Protein AF-Q9NVI1-4-F1 (afdb_monomer)

Sequence (252 aa):
MDQKILSLAAEKTADKLQEFLQTLREGDLTNLLQNQAVKGKVAGALLRAIFKGSPCSEEAGTLRRRKIYTCCIQLVESGDLQKEIASEIIGLLMLEAHHFPGPLLVELANEFISAVREGSLVNGKSLELLPIILTALATKKENLAYGKGVLSGEECKKQLINTLCSGRWDQQYVIQLTSMFKDVPLTAEEVEFVVEKALSMFSKMNLQEIPPLVYQLLVLSSKGSRKSVLEGIIAFFSALDKQHNEEQSGDE

Foldseek 3Di:
DLVVLLVCLPDPDLAVSLVVVVVDDLVVLLVVLLVCQLVVDCNLSSLVSLLSSQAQVDPRSLVSNLSNLVSLLVSLQVVSGDPVSNVSSLVVSLVCLLRHALVSLLVVLVVVLCCQQVVVRRPCPSVLNNQSSLQSLQPHPDFDDDDPDTHGSPVSSLVSLLSSLPGDGDQVCLLVVLQSCLSHDDDQVSLVSSLVSSLVCLVVYDPVCVVSSLVSLCSSCVNHDVVVSVCSVVVSVVVVVVVVVVVVVVVD

Radius of gyration: 21.64 Å; Cα contacts (8 Å, 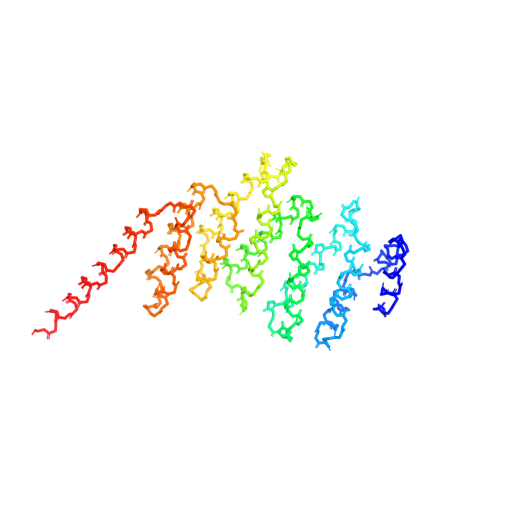|Δi|>4): 277; chains: 1; bounding box: 59×41×58 Å

Secondary structure (DSSP, 8-state):
-HHHHHHHHTSS-SHHHHHHHHTS-HHHHHHHHHHHHHHTSSHHHHHHHHHHTS-TTSHHHHHHHHHHHHHHHHHHHHS-S-HHHHHHHHHHHHHHHTTS-HHHHHHHHHHHHHHHHHT--SS-GGGGHHHHHHHHHHT--SPEEETTEEE-HHHHHHHHHHHHHHSPPPGGGHHHHHHHGGGS---HHHHHHHHHHHHHTGGGS-GGGHHHHHHHHHHHGGGS-HHHHHHHHHHHHHHHHHHHHHHHHTT-

Structure (mmCIF, N/CA/C/O backbone):
data_AF-Q9NVI1-4-F1
#
_entry.id   AF-Q9NVI1-4-F1
#
loop_
_atom_site.group_PDB
_atom_site.id
_atom_site.type_symbol
_atom_site.label_atom_id
_atom_site.label_alt_id
_atom_site.label_comp_id
_atom_site.label_asym_id
_atom_site.label_entity_id
_atom_site.label_seq_id
_atom_site.pdbx_PDB_ins_code
_atom_site.Cartn_x
_atom_site.Cartn_y
_atom_site.Cartn_z
_atom_site.occupancy
_atom_site.B_iso_or_equiv
_atom_site.auth_seq_id
_atom_site.a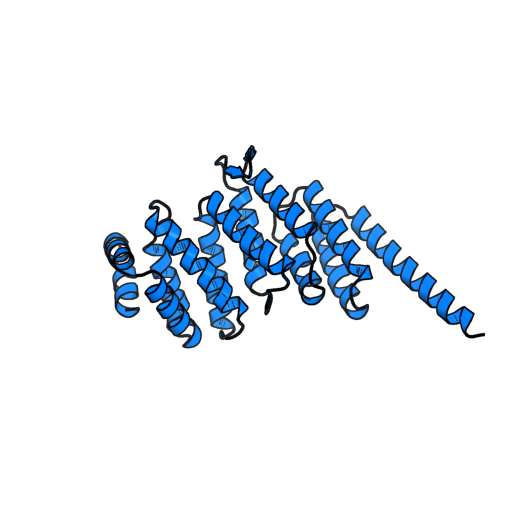uth_comp_id
_atom_site.auth_asym_id
_atom_site.auth_atom_id
_atom_site.pdbx_PDB_model_num
ATOM 1 N N . MET A 1 1 ? 31.093 2.297 -5.578 1.00 82.56 1 MET A N 1
ATOM 2 C CA . MET A 1 1 ? 30.088 2.268 -6.674 1.00 82.56 1 MET A CA 1
ATOM 3 C C . MET A 1 1 ? 29.081 3.381 -6.432 1.00 82.56 1 MET A C 1
ATOM 5 O O . MET A 1 1 ? 28.992 4.290 -7.244 1.00 82.56 1 MET A O 1
ATOM 9 N N . ASP A 1 2 ? 28.433 3.358 -5.269 1.00 86.19 2 ASP A N 1
ATOM 10 C CA . ASP A 1 2 ? 27.762 4.485 -4.604 1.00 86.19 2 ASP A CA 1
ATOM 11 C C . ASP A 1 2 ? 28.394 5.865 -4.848 1.00 86.19 2 ASP A C 1
ATOM 13 O O . ASP A 1 2 ? 27.717 6.731 -5.385 1.00 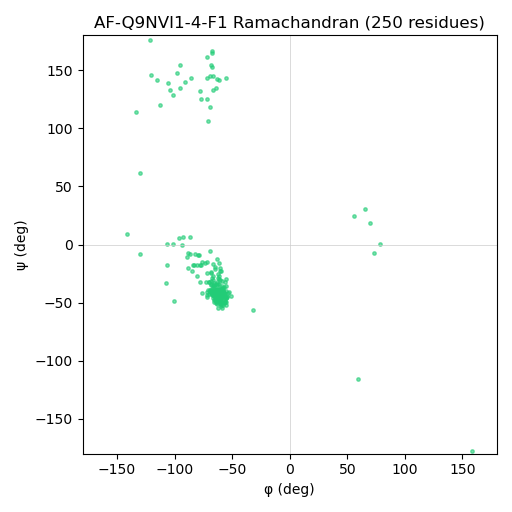86.19 2 ASP A O 1
ATOM 17 N N . GLN A 1 3 ? 29.680 6.077 -4.544 1.00 89.56 3 GLN A N 1
ATOM 18 C CA . GLN A 1 3 ? 30.311 7.395 -4.723 1.00 89.56 3 GLN A CA 1
ATOM 19 C C . GLN A 1 3 ? 30.253 7.896 -6.171 1.00 89.56 3 GLN A C 1
ATOM 21 O O . GLN A 1 3 ? 30.014 9.077 -6.394 1.00 89.56 3 GLN A O 1
ATOM 26 N N . LYS A 1 4 ? 30.414 6.996 -7.152 1.00 92.12 4 LYS A N 1
ATOM 27 C CA . LYS A 1 4 ? 30.333 7.334 -8.579 1.00 92.12 4 LYS A CA 1
ATOM 28 C C . LYS A 1 4 ? 28.895 7.646 -9.004 1.00 92.12 4 LYS A C 1
ATOM 30 O O . LYS A 1 4 ? 28.674 8.581 -9.762 1.00 92.12 4 LYS A O 1
ATOM 35 N N . ILE A 1 5 ? 27.915 6.898 -8.493 1.00 93.62 5 ILE A N 1
ATOM 36 C CA . ILE A 1 5 ? 26.489 7.183 -8.724 1.00 93.62 5 ILE A CA 1
ATOM 37 C C . ILE A 1 5 ? 26.138 8.567 -8.168 1.00 93.62 5 ILE A C 1
ATOM 39 O O . ILE A 1 5 ? 25.533 9.379 -8.861 1.00 93.62 5 ILE A O 1
ATOM 43 N N . LEU A 1 6 ? 26.568 8.863 -6.940 1.00 93.12 6 LEU A N 1
ATOM 44 C CA . LEU A 1 6 ? 26.297 10.135 -6.274 1.00 93.12 6 LEU A CA 1
ATOM 45 C C . LEU A 1 6 ? 27.014 11.309 -6.951 1.00 93.12 6 LEU A C 1
ATOM 47 O O . LEU A 1 6 ? 26.411 12.367 -7.115 1.00 93.12 6 LEU A O 1
ATOM 51 N N . SER A 1 7 ? 28.264 11.127 -7.392 1.00 93.69 7 SER A N 1
ATOM 52 C CA . SER A 1 7 ? 28.997 12.171 -8.114 1.00 93.69 7 SER A CA 1
ATOM 53 C C . SER A 1 7 ? 28.344 12.495 -9.455 1.00 93.69 7 SER A C 1
ATOM 55 O O . SER A 1 7 ? 28.181 13.665 -9.781 1.00 93.69 7 SER A O 1
ATOM 57 N N . LEU A 1 8 ? 27.917 11.474 -10.207 1.00 94.31 8 LEU A N 1
ATOM 58 C CA . LEU A 1 8 ? 27.212 11.665 -11.477 1.00 94.31 8 LEU A CA 1
ATOM 59 C C . LEU A 1 8 ? 25.821 12.278 -11.264 1.00 94.31 8 LEU A C 1
ATOM 61 O O . LEU A 1 8 ? 25.382 13.103 -12.056 1.00 94.31 8 LEU A O 1
ATOM 65 N N . ALA A 1 9 ? 25.135 11.942 -10.170 1.00 93.44 9 ALA A N 1
ATOM 66 C CA . ALA A 1 9 ? 23.843 12.536 -9.833 1.00 93.44 9 ALA A CA 1
ATOM 67 C C . ALA A 1 9 ? 23.923 14.018 -9.445 1.00 93.44 9 ALA A C 1
ATOM 69 O O . ALA A 1 9 ? 22.923 14.725 -9.597 1.00 93.44 9 ALA A O 1
ATOM 70 N N . ALA A 1 10 ? 25.083 14.493 -8.982 1.00 92.44 10 ALA A N 1
ATOM 71 C CA . ALA A 1 10 ? 25.331 15.908 -8.718 1.00 92.44 10 ALA A CA 1
ATOM 72 C C . ALA A 1 10 ? 25.513 16.735 -10.006 1.00 92.44 10 ALA A C 1
ATOM 74 O O . ALA A 1 10 ? 25.413 17.963 -9.963 1.00 92.44 10 ALA A O 1
ATOM 75 N N . GLU A 1 11 ? 25.745 16.091 -11.156 1.00 89.75 11 GLU A N 1
ATOM 76 C CA . GLU A 1 11 ? 25.793 16.779 -12.444 1.00 89.75 11 GLU A CA 1
ATOM 77 C C .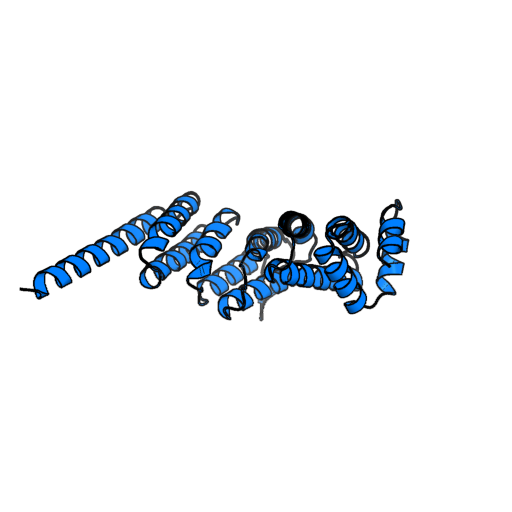 GLU A 1 11 ? 24.400 17.298 -12.859 1.00 89.75 11 GLU A C 1
ATOM 79 O O . GLU A 1 11 ? 23.343 16.801 -12.439 1.00 89.75 11 GLU A O 1
ATOM 84 N N . LYS A 1 12 ? 24.399 18.348 -13.691 1.00 82.75 12 LYS A N 1
ATOM 85 C CA . LYS A 1 12 ? 23.165 19.000 -14.158 1.00 82.75 12 LYS A CA 1
ATOM 86 C C . LYS A 1 12 ? 22.338 18.088 -15.063 1.00 82.75 12 LYS A C 1
ATOM 88 O O . LYS A 1 12 ? 21.116 18.090 -14.947 1.00 82.75 12 LYS A O 1
ATOM 93 N N . THR A 1 13 ? 22.988 17.326 -15.939 1.00 84.75 13 THR A N 1
ATOM 94 C CA . THR A 1 13 ? 22.326 16.377 -16.842 1.00 84.75 13 THR A CA 1
ATOM 95 C C . THR A 1 13 ? 22.378 14.965 -16.268 1.00 84.75 13 THR A C 1
ATOM 97 O O . THR A 1 13 ? 23.306 14.607 -15.543 1.00 84.75 13 THR A O 1
ATOM 100 N N . ALA A 1 14 ? 21.347 14.166 -16.548 1.00 89.44 14 ALA A N 1
ATOM 101 C CA . ALA A 1 14 ? 21.258 12.786 -16.074 1.00 89.44 14 ALA A CA 1
ATOM 102 C C . ALA A 1 14 ? 21.923 11.781 -17.031 1.00 89.44 14 ALA A C 1
ATOM 104 O O . ALA A 1 14 ? 22.073 10.621 -16.661 1.00 89.44 14 ALA A O 1
ATOM 105 N N . ASP A 1 15 ? 22.367 12.218 -18.212 1.00 92.12 15 ASP A N 1
ATOM 106 C CA . ASP A 1 15 ? 22.799 11.345 -19.313 1.00 92.12 15 ASP A CA 1
ATOM 107 C C . ASP A 1 15 ? 23.944 10.411 -18.901 1.00 92.12 15 ASP A C 1
ATOM 109 O O . ASP A 1 15 ? 23.822 9.192 -18.980 1.00 92.12 15 ASP A O 1
ATOM 113 N N . LYS A 1 16 ? 25.026 10.957 -18.329 1.00 93.38 16 LYS A N 1
ATOM 114 C CA . LYS A 1 16 ? 26.162 10.138 -17.868 1.00 93.38 16 LYS A CA 1
ATOM 115 C C . LYS A 1 16 ? 25.787 9.187 -16.737 1.00 93.38 16 LYS A C 1
ATOM 117 O O . LYS A 1 16 ? 26.364 8.108 -16.606 1.00 93.38 16 LYS A O 1
ATOM 122 N N . LEU A 1 17 ? 24.862 9.606 -15.872 1.00 95.56 17 LEU A N 1
ATOM 123 C CA . LEU A 1 17 ? 24.367 8.756 -14.797 1.00 95.56 17 LEU A CA 1
ATOM 124 C C . LEU A 1 17 ? 23.564 7.593 -15.379 1.00 95.56 17 LEU A C 1
ATOM 126 O O . LEU A 1 17 ? 23.751 6.456 -14.957 1.00 95.56 17 LEU A O 1
ATOM 130 N N . GLN A 1 18 ? 22.718 7.868 -16.363 1.00 94.81 18 GLN A N 1
ATOM 131 C CA . GLN A 1 18 ? 21.919 6.873 -17.057 1.00 94.81 18 GLN A CA 1
ATOM 132 C C . GLN A 1 18 ? 22.790 5.871 -17.818 1.00 94.81 18 GLN A C 1
ATOM 134 O O . GLN A 1 18 ? 22.630 4.668 -17.607 1.00 94.81 18 GLN A O 1
ATOM 139 N N . GLU A 1 19 ? 23.766 6.343 -18.600 1.00 93.31 19 GLU A N 1
ATOM 140 C CA . GLU A 1 19 ? 24.766 5.496 -19.264 1.00 93.31 19 GLU A CA 1
ATOM 141 C C . GLU A 1 19 ? 25.500 4.617 -18.248 1.00 93.31 19 GLU A C 1
ATOM 143 O O . GLU A 1 19 ? 25.627 3.406 -18.424 1.00 93.31 19 GLU A O 1
ATOM 148 N N . PHE A 1 20 ? 25.934 5.198 -17.124 1.00 94.19 20 PHE A N 1
ATOM 149 C CA . PHE A 1 20 ? 26.608 4.426 -16.090 1.00 94.19 20 PHE A CA 1
ATOM 150 C C . PHE A 1 20 ? 25.691 3.358 -15.481 1.00 94.19 20 PHE A C 1
ATOM 152 O O . PHE A 1 20 ? 26.109 2.210 -15.343 1.00 94.19 20 PHE A O 1
ATOM 159 N N . LEU A 1 21 ? 24.438 3.684 -15.157 1.00 95.19 21 LEU A N 1
ATOM 160 C CA . LEU A 1 21 ? 23.490 2.717 -14.600 1.00 95.19 21 LEU A CA 1
ATOM 161 C C . LEU A 1 21 ? 23.113 1.610 -15.599 1.00 95.19 21 LEU A C 1
ATOM 163 O O . LEU A 1 21 ? 22.792 0.506 -15.166 1.00 95.19 21 LEU A O 1
ATOM 167 N N . GLN A 1 22 ? 23.165 1.864 -16.912 1.00 92.50 22 GLN A N 1
ATOM 168 C CA . GLN A 1 22 ? 22.981 0.834 -17.947 1.00 92.50 22 GLN A CA 1
ATOM 169 C C . GLN A 1 22 ? 24.120 -0.194 -17.967 1.00 92.50 22 GLN A C 1
ATOM 171 O O . GLN A 1 22 ? 23.887 -1.351 -18.302 1.00 92.50 22 GLN A O 1
ATOM 176 N N . THR A 1 23 ? 25.333 0.192 -17.560 1.00 91.88 23 THR A N 1
ATOM 177 C CA . THR A 1 23 ? 26.479 -0.737 -17.486 1.00 91.88 23 THR A CA 1
ATOM 178 C C . THR A 1 23 ? 26.427 -1.671 -16.272 1.00 91.88 23 THR A C 1
ATOM 180 O O . THR A 1 23 ? 27.168 -2.652 -16.215 1.00 91.88 23 THR A O 1
ATOM 183 N N . LEU A 1 24 ? 25.580 -1.372 -15.282 1.00 91.62 24 LEU A N 1
ATOM 184 C CA . LEU A 1 24 ? 25.478 -2.140 -14.045 1.00 91.62 24 LEU A CA 1
ATOM 185 C C . LEU A 1 24 ? 24.423 -3.237 -14.167 1.00 91.62 24 LEU A C 1
ATOM 187 O O . LEU A 1 24 ? 23.328 -3.013 -14.682 1.00 91.62 24 LEU A O 1
ATOM 191 N N . ARG A 1 25 ? 24.717 -4.416 -13.609 1.00 90.19 25 ARG A N 1
ATOM 192 C CA . ARG A 1 25 ? 23.703 -5.463 -13.456 1.00 90.19 25 ARG A CA 1
ATOM 193 C C . ARG A 1 25 ? 22.727 -5.056 -12.362 1.00 90.19 25 ARG A C 1
ATOM 195 O O . ARG A 1 25 ? 23.121 -4.529 -11.323 1.00 90.19 25 ARG A O 1
ATOM 202 N N . GLU A 1 26 ? 21.457 -5.378 -12.560 1.00 84.19 26 GLU A N 1
ATOM 203 C CA . GLU A 1 26 ? 20.394 -5.011 -11.621 1.00 84.19 26 GLU A CA 1
ATOM 204 C C . GLU A 1 26 ? 20.640 -5.551 -10.204 1.00 84.19 26 GLU A C 1
ATOM 206 O O . GLU A 1 26 ? 20.452 -4.824 -9.231 1.00 84.19 26 GLU A O 1
ATOM 211 N N . GLY A 1 27 ? 21.137 -6.789 -10.087 1.00 89.12 27 GLY A N 1
ATOM 212 C CA . GLY A 1 27 ? 21.469 -7.401 -8.796 1.00 89.12 27 GLY A CA 1
ATOM 213 C C . GLY A 1 27 ? 22.591 -6.679 -8.042 1.00 89.12 27 GLY A C 1
ATOM 214 O O . GLY A 1 27 ? 22.563 -6.600 -6.816 1.00 89.12 27 GLY A O 1
ATOM 215 N N . ASP A 1 28 ? 23.554 -6.091 -8.759 1.00 92.12 28 ASP A N 1
ATOM 216 C CA . ASP A 1 28 ? 24.627 -5.314 -8.131 1.00 92.12 28 ASP A CA 1
ATOM 217 C C . ASP A 1 28 ? 24.061 -4.018 -7.518 1.00 92.12 28 ASP A C 1
ATOM 219 O O . ASP A 1 28 ? 24.498 -3.587 -6.448 1.00 92.12 28 ASP A O 1
ATOM 223 N N . LEU A 1 29 ? 23.040 -3.429 -8.152 1.00 92.75 29 LEU A N 1
ATOM 224 C CA . LEU A 1 29 ? 22.407 -2.195 -7.692 1.00 92.75 29 LEU A CA 1
ATOM 225 C C . LEU A 1 29 ? 21.481 -2.414 -6.489 1.00 92.75 29 LEU A C 1
ATOM 227 O O . LEU A 1 29 ? 21.526 -1.628 -5.542 1.00 92.75 29 LEU A O 1
ATOM 231 N N . THR A 1 30 ? 20.690 -3.492 -6.485 1.00 94.19 30 THR A N 1
ATOM 232 C CA . THR A 1 30 ? 19.862 -3.862 -5.323 1.00 94.19 30 THR A CA 1
ATOM 233 C C . THR A 1 30 ? 20.732 -4.189 -4.112 1.00 94.19 30 THR A C 1
ATOM 235 O O . THR A 1 30 ? 20.473 -3.691 -3.018 1.00 94.19 30 THR A O 1
ATOM 238 N N . ASN A 1 31 ? 21.830 -4.930 -4.311 1.00 93.88 31 ASN A N 1
ATOM 239 C CA . ASN A 1 31 ? 22.787 -5.243 -3.247 1.00 93.88 31 ASN A CA 1
ATOM 240 C C . ASN A 1 31 ? 23.467 -3.980 -2.707 1.00 93.88 31 ASN A C 1
ATOM 242 O O . ASN A 1 31 ? 23.670 -3.841 -1.499 1.00 93.88 31 ASN A O 1
ATOM 246 N N . LEU A 1 32 ? 23.827 -3.037 -3.584 1.00 92.62 32 LEU A N 1
ATOM 247 C CA . LEU A 1 32 ? 24.382 -1.754 -3.163 1.00 92.62 32 LEU A CA 1
ATOM 248 C C . LEU A 1 32 ? 23.384 -0.982 -2.292 1.00 92.62 32 LEU A C 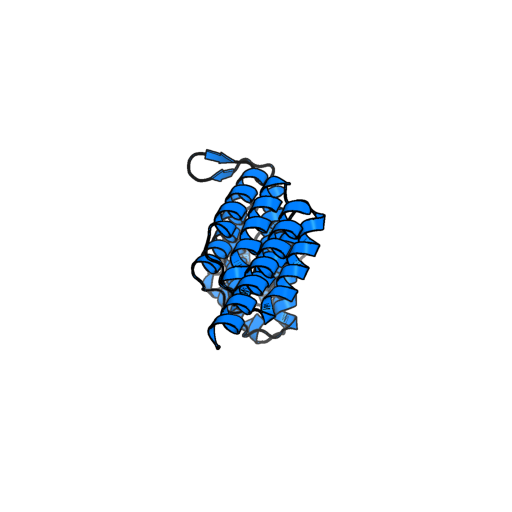1
ATOM 250 O O . LEU A 1 32 ? 23.767 -0.481 -1.235 1.00 92.62 32 LEU A O 1
ATOM 254 N N . LEU A 1 33 ? 22.120 -0.908 -2.714 1.00 93.62 33 LEU A N 1
ATOM 255 C CA . LEU A 1 33 ? 21.077 -0.200 -1.981 1.00 93.62 33 LEU A CA 1
ATOM 256 C C . LEU A 1 33 ? 20.805 -0.836 -0.616 1.00 93.62 33 LEU A C 1
ATOM 258 O O . LEU A 1 33 ? 20.805 -0.123 0.384 1.00 93.62 33 LEU A O 1
ATOM 262 N N . GLN A 1 34 ? 20.670 -2.162 -0.554 1.00 94.00 34 GLN A N 1
ATOM 263 C CA . GLN A 1 34 ? 20.505 -2.905 0.697 1.00 94.00 34 GLN A CA 1
ATOM 264 C C . GLN A 1 34 ? 21.660 -2.637 1.669 1.00 94.00 34 GLN A C 1
ATOM 266 O O . GLN A 1 34 ? 21.435 -2.276 2.824 1.00 94.00 34 GLN A O 1
ATOM 271 N N . ASN A 1 35 ? 22.905 -2.723 1.193 1.00 92.56 35 ASN A N 1
ATOM 272 C CA . ASN A 1 35 ? 24.082 -2.454 2.017 1.00 92.56 35 ASN A CA 1
ATOM 273 C C . ASN A 1 35 ? 24.104 -1.021 2.571 1.00 92.56 35 ASN A C 1
ATOM 275 O O . ASN A 1 35 ? 24.544 -0.807 3.700 1.00 92.56 35 ASN A O 1
ATOM 279 N N . GLN A 1 36 ? 23.656 -0.031 1.793 1.00 92.06 36 GLN A N 1
ATOM 280 C CA . GLN A 1 36 ? 23.598 1.364 2.242 1.00 92.06 36 GLN A CA 1
ATOM 281 C C . GLN A 1 36 ? 22.405 1.643 3.161 1.00 92.06 36 GLN A C 1
ATOM 283 O O . GLN A 1 36 ? 22.536 2.459 4.073 1.00 92.06 36 GLN A O 1
ATOM 288 N N . ALA A 1 37 ? 21.277 0.958 2.957 1.00 93.31 37 ALA A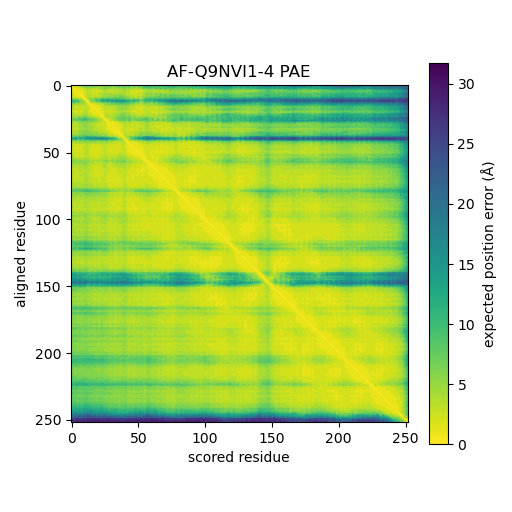 N 1
ATOM 289 C CA . ALA A 1 37 ? 20.099 1.037 3.816 1.00 93.31 37 ALA A CA 1
ATOM 290 C C . ALA A 1 37 ? 20.400 0.499 5.220 1.00 93.31 37 ALA A C 1
ATOM 292 O O . ALA A 1 37 ? 20.151 1.193 6.200 1.00 93.31 37 ALA A O 1
ATOM 293 N N . VAL A 1 38 ? 21.048 -0.665 5.323 1.00 90.81 38 VAL A N 1
ATOM 294 C CA . VAL A 1 38 ? 21.435 -1.256 6.619 1.00 90.81 38 VAL A CA 1
ATOM 295 C C . VAL A 1 38 ? 22.497 -0.411 7.338 1.00 90.81 38 VAL A C 1
ATOM 297 O O . VAL A 1 38 ? 22.474 -0.285 8.559 1.00 90.81 38 VAL A O 1
ATOM 300 N N . LYS A 1 39 ? 23.422 0.221 6.599 1.00 88.38 39 LYS A N 1
ATOM 301 C CA . LYS A 1 39 ? 24.449 1.111 7.179 1.00 88.38 39 LYS A CA 1
ATOM 302 C C . LYS A 1 39 ? 23.929 2.505 7.559 1.00 88.38 39 LYS A C 1
ATOM 304 O O . LYS A 1 39 ? 24.625 3.217 8.281 1.00 88.38 39 LYS A O 1
ATOM 309 N N . GLY A 1 40 ? 22.769 2.916 7.040 1.00 76.00 40 GLY A N 1
ATOM 310 C CA . GLY A 1 40 ? 22.042 4.126 7.435 1.00 76.00 40 GLY A CA 1
ATOM 311 C C . GLY A 1 40 ? 22.662 5.482 7.068 1.00 76.00 40 GLY A C 1
ATOM 312 O O . GLY A 1 40 ? 22.302 6.484 7.674 1.00 76.00 40 GLY A O 1
ATOM 313 N N . LYS A 1 41 ? 23.603 5.567 6.114 1.00 75.50 41 LYS A N 1
ATOM 314 C CA . LYS A 1 41 ? 24.297 6.847 5.814 1.00 75.50 41 LYS A CA 1
ATOM 315 C C . LYS A 1 41 ? 23.907 7.522 4.505 1.00 75.50 41 LYS A C 1
ATOM 317 O O . LYS A 1 41 ? 23.977 8.741 4.414 1.00 75.50 41 LYS A O 1
ATOM 322 N N . VAL A 1 42 ? 23.578 6.752 3.470 1.00 88.62 42 VAL A N 1
ATOM 323 C CA . VAL A 1 42 ? 23.497 7.295 2.098 1.00 88.62 42 VAL A CA 1
ATOM 324 C C . VAL A 1 42 ? 22.342 6.709 1.286 1.00 88.62 42 VAL A C 1
ATOM 326 O O . VAL A 1 42 ? 22.255 6.944 0.083 1.00 88.62 42 VAL A O 1
ATOM 329 N N . ALA A 1 43 ? 21.450 5.952 1.929 1.00 91.94 43 ALA A N 1
ATOM 330 C CA . ALA A 1 43 ? 20.396 5.194 1.261 1.00 91.94 43 ALA A CA 1
ATOM 331 C C . ALA A 1 43 ? 19.446 6.090 0.459 1.00 91.94 43 ALA A C 1
ATOM 333 O O . ALA A 1 43 ? 19.269 5.859 -0.735 1.00 91.94 43 ALA A O 1
ATOM 334 N N . GLY A 1 44 ? 18.906 7.156 1.060 1.00 94.12 44 GLY A N 1
ATOM 335 C CA . GLY A 1 44 ? 17.997 8.053 0.351 1.00 94.12 44 GLY A CA 1
ATOM 336 C C . GLY A 1 44 ? 18.663 8.838 -0.777 1.00 94.12 44 GLY A C 1
ATOM 337 O O . GLY A 1 44 ? 18.082 8.997 -1.848 1.00 94.12 44 GLY A O 1
ATOM 338 N N . ALA A 1 45 ? 19.900 9.310 -0.589 1.00 94.44 45 ALA A N 1
ATOM 339 C CA . ALA A 1 45 ? 20.649 9.984 -1.655 1.00 94.44 45 ALA A CA 1
ATOM 340 C C . ALA A 1 45 ? 20.943 9.034 -2.828 1.00 94.44 45 ALA A C 1
ATOM 342 O O . ALA A 1 45 ? 20.782 9.415 -3.989 1.00 94.44 45 ALA A O 1
ATOM 343 N N . LEU A 1 46 ? 21.311 7.785 -2.527 1.00 95.38 46 LEU A N 1
ATOM 344 C CA . LEU A 1 46 ? 21.530 6.752 -3.531 1.00 95.38 46 LEU A CA 1
ATOM 345 C C . LEU A 1 46 ? 20.231 6.403 -4.270 1.00 95.38 46 LEU A C 1
ATOM 347 O O . LEU A 1 46 ? 20.235 6.339 -5.495 1.00 95.38 46 LEU A O 1
ATOM 351 N N . LEU A 1 47 ? 19.119 6.234 -3.552 1.00 96.38 47 LEU A N 1
ATOM 352 C CA . LEU A 1 47 ? 17.813 5.928 -4.134 1.00 96.38 47 LEU A CA 1
ATOM 353 C C . LEU A 1 47 ? 17.347 7.036 -5.093 1.00 96.38 47 LEU A C 1
ATOM 355 O O . LEU A 1 47 ? 17.015 6.753 -6.244 1.00 96.38 47 LEU A O 1
ATOM 359 N N . ARG A 1 48 ? 17.430 8.307 -4.668 1.00 95.75 48 ARG A N 1
ATOM 360 C CA . ARG A 1 48 ? 17.144 9.478 -5.522 1.00 95.75 48 ARG A CA 1
ATOM 361 C C . ARG A 1 48 ? 18.017 9.492 -6.778 1.00 95.75 48 ARG A C 1
ATOM 363 O O . ARG A 1 48 ? 17.519 9.739 -7.872 1.00 95.75 48 ARG A O 1
ATOM 370 N N . ALA A 1 49 ? 19.315 9.219 -6.635 1.00 95.94 49 ALA A N 1
ATOM 371 C CA . ALA A 1 49 ? 20.239 9.166 -7.764 1.00 95.94 49 ALA A CA 1
ATOM 372 C C . ALA A 1 49 ? 19.855 8.061 -8.760 1.00 95.94 49 ALA A C 1
ATOM 374 O O . ALA A 1 49 ? 19.791 8.305 -9.963 1.00 95.94 49 ALA A O 1
ATOM 375 N N . ILE A 1 50 ? 19.536 6.863 -8.267 1.00 96.19 50 ILE A N 1
ATOM 376 C CA . ILE A 1 50 ? 19.123 5.742 -9.114 1.00 96.19 50 ILE A CA 1
ATOM 377 C C . ILE A 1 50 ? 17.861 6.091 -9.904 1.00 96.19 50 ILE A C 1
ATOM 379 O O . ILE A 1 50 ? 17.827 5.873 -11.116 1.00 96.19 50 ILE A O 1
ATOM 383 N N . PHE A 1 51 ? 16.851 6.673 -9.256 1.00 96.12 51 PHE A N 1
ATOM 384 C CA . PHE A 1 51 ? 15.628 7.091 -9.937 1.00 96.12 51 PHE A CA 1
ATOM 385 C C . PHE A 1 51 ? 15.872 8.224 -10.940 1.00 96.12 51 PHE A C 1
ATOM 387 O O . PHE A 1 51 ? 15.376 8.140 -12.068 1.00 96.12 51 PHE A O 1
ATOM 394 N N . LYS A 1 52 ? 16.698 9.224 -10.600 1.00 95.25 52 LYS A N 1
ATOM 395 C CA . LYS A 1 52 ? 17.106 10.298 -11.525 1.00 95.25 52 LYS A CA 1
ATOM 396 C C . LYS A 1 52 ? 17.758 9.746 -12.798 1.00 95.25 52 LYS A C 1
ATOM 398 O O . LYS A 1 52 ? 17.461 10.228 -13.882 1.00 95.25 52 LYS A O 1
ATOM 403 N N . GLY A 1 53 ? 18.621 8.737 -12.677 1.00 95.62 53 GLY A N 1
ATOM 404 C CA . GLY A 1 53 ? 19.316 8.112 -13.810 1.00 95.62 53 GLY A CA 1
ATOM 405 C C . GLY A 1 53 ? 18.554 6.985 -14.512 1.00 95.62 53 GLY A C 1
ATOM 406 O O . GLY A 1 53 ? 19.127 6.286 -15.344 1.00 95.62 53 GLY A O 1
ATOM 407 N N . SER A 1 54 ? 17.296 6.744 -14.150 1.00 95.88 54 SER A N 1
ATOM 408 C CA . SER A 1 54 ? 16.503 5.639 -14.702 1.00 95.88 54 SER A CA 1
ATOM 409 C C . SER A 1 54 ? 15.150 6.144 -15.187 1.00 95.88 54 SER A C 1
ATOM 411 O O . SER A 1 54 ? 14.139 5.761 -14.616 1.00 95.88 54 SER A O 1
ATOM 413 N N . PRO A 1 55 ? 15.079 7.054 -16.167 1.00 94.38 55 PRO A N 1
ATOM 414 C CA . PRO A 1 55 ? 13.810 7.658 -16.565 1.00 94.38 55 PRO A CA 1
ATOM 415 C C . PRO A 1 55 ? 12.827 6.618 -17.132 1.00 94.38 55 PRO A C 1
ATOM 417 O O . PRO A 1 55 ? 13.224 5.718 -17.870 1.00 94.38 55 PRO A O 1
ATOM 420 N N . CYS A 1 56 ? 11.529 6.770 -16.837 1.00 93.38 56 CYS A N 1
ATOM 421 C CA . CYS A 1 56 ? 10.478 5.897 -17.385 1.00 93.38 56 CYS A CA 1
ATOM 422 C C . CYS A 1 56 ? 10.238 6.090 -18.897 1.00 93.38 56 CYS A C 1
ATOM 424 O O . CYS A 1 56 ? 9.438 5.376 -19.493 1.00 93.38 56 CYS A O 1
ATOM 426 N N . SER A 1 57 ? 10.898 7.068 -19.527 1.00 90.75 57 SER A N 1
ATOM 427 C CA . SER A 1 57 ? 10.876 7.248 -20.982 1.00 90.75 57 SER A CA 1
ATOM 428 C C . SER A 1 57 ? 11.671 6.173 -21.725 1.00 90.75 57 SER A C 1
ATOM 430 O O . SER A 1 57 ? 11.507 6.031 -22.931 1.00 90.75 57 SER A O 1
ATOM 432 N N . GLU A 1 58 ? 12.522 5.421 -21.022 1.00 91.88 58 GLU A N 1
ATOM 433 C CA . GLU A 1 58 ? 13.239 4.273 -21.568 1.00 91.88 58 GLU A CA 1
ATOM 434 C C . GLU A 1 58 ? 12.808 2.982 -20.877 1.00 91.88 58 GLU A C 1
ATOM 436 O O . GLU A 1 58 ? 12.622 2.936 -19.658 1.00 91.88 58 GLU A O 1
ATOM 441 N N . GLU A 1 59 ? 12.704 1.902 -21.648 1.00 92.38 59 GLU A N 1
ATOM 442 C CA . GLU A 1 59 ? 12.329 0.581 -21.138 1.00 92.38 59 GLU A CA 1
ATOM 443 C C . GLU A 1 59 ? 13.303 0.100 -20.052 1.00 92.38 59 GLU A C 1
ATOM 445 O O . GLU A 1 59 ? 12.884 -0.279 -18.959 1.00 92.38 59 GLU A O 1
ATOM 450 N N . ALA A 1 60 ? 14.613 0.226 -20.290 1.00 92.62 60 ALA A N 1
ATOM 451 C CA . ALA A 1 60 ? 15.637 -0.141 -19.311 1.00 92.62 60 ALA A CA 1
ATOM 452 C C . ALA A 1 60 ? 15.544 0.688 -18.016 1.00 92.62 60 ALA A C 1
ATOM 454 O O . ALA A 1 60 ? 15.737 0.161 -16.919 1.00 92.62 60 ALA A O 1
ATOM 455 N N . GLY A 1 61 ? 15.228 1.985 -18.122 1.00 94.81 61 GLY A N 1
ATOM 456 C CA . GLY A 1 61 ? 15.018 2.852 -16.961 1.00 94.81 61 GLY A CA 1
ATOM 457 C C . GLY A 1 61 ? 13.776 2.447 -16.166 1.00 94.81 61 GLY A C 1
ATOM 458 O O . GLY A 1 61 ? 13.831 2.326 -14.943 1.00 94.81 61 GLY A O 1
ATOM 459 N N . THR A 1 62 ? 12.691 2.145 -16.874 1.00 94.75 62 THR A N 1
ATOM 460 C CA . THR A 1 62 ? 11.417 1.667 -16.325 1.00 94.75 62 THR A CA 1
ATOM 461 C C . THR A 1 62 ? 11.577 0.350 -15.555 1.00 94.75 62 THR A C 1
ATOM 463 O O . THR A 1 62 ? 11.159 0.254 -14.397 1.00 94.75 62 THR A O 1
ATOM 466 N N . LEU A 1 63 ? 12.254 -0.639 -16.149 1.00 94.00 63 LEU A N 1
ATOM 467 C CA . LEU A 1 63 ? 12.548 -1.929 -15.515 1.00 94.00 63 LEU A CA 1
ATOM 468 C C . LEU A 1 63 ? 13.431 -1.762 -14.273 1.00 94.00 63 LEU A C 1
ATOM 470 O O . LEU A 1 63 ? 13.109 -2.292 -13.205 1.00 94.00 63 LEU A O 1
ATOM 474 N N . ARG A 1 64 ? 14.491 -0.947 -14.370 1.00 95.69 64 ARG A N 1
ATOM 475 C CA . ARG A 1 64 ? 15.373 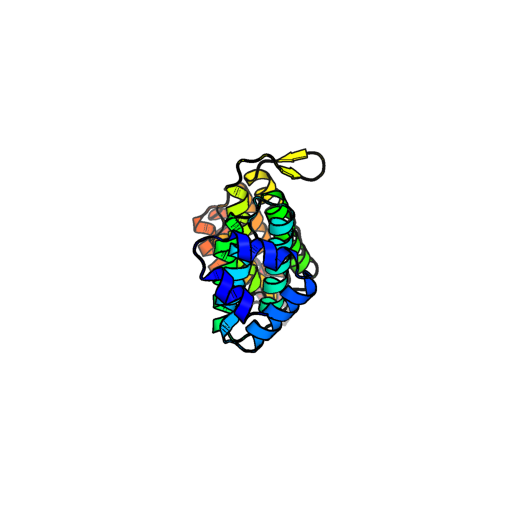-0.663 -13.231 1.00 95.69 64 ARG A CA 1
ATOM 476 C C . ARG A 1 64 ? 14.620 0.014 -12.090 1.00 95.69 64 ARG A C 1
ATOM 478 O O . ARG A 1 64 ? 14.785 -0.387 -10.939 1.00 95.69 64 ARG A O 1
ATOM 485 N N . ARG A 1 65 ? 13.771 1.007 -12.388 1.00 95.81 65 ARG A N 1
ATOM 486 C CA . ARG A 1 65 ? 12.920 1.668 -11.385 1.00 95.81 65 ARG A CA 1
ATOM 487 C C . ARG A 1 65 ? 12.036 0.663 -10.673 1.00 95.81 65 ARG A C 1
ATOM 489 O O . ARG A 1 65 ? 12.034 0.657 -9.447 1.00 95.81 65 ARG A O 1
ATOM 496 N N . ARG A 1 66 ? 11.340 -0.203 -11.418 1.00 95.88 66 ARG A N 1
ATOM 497 C CA . ARG A 1 66 ? 10.477 -1.237 -10.837 1.00 95.88 66 ARG A CA 1
ATOM 498 C C . ARG A 1 66 ? 11.270 -2.143 -9.899 1.00 95.88 66 ARG A C 1
ATOM 500 O O . ARG A 1 66 ? 10.892 -2.313 -8.746 1.00 95.88 66 ARG A O 1
ATOM 507 N N . LYS A 1 67 ? 12.407 -2.671 -10.363 1.00 95.56 67 LYS A N 1
ATOM 508 C CA . LYS A 1 67 ? 13.243 -3.585 -9.575 1.00 95.56 67 LYS A CA 1
ATOM 509 C C . LYS A 1 67 ? 13.720 -2.954 -8.267 1.00 95.56 67 LYS A C 1
ATOM 511 O O . LYS A 1 67 ? 13.697 -3.603 -7.223 1.00 95.56 67 LYS A O 1
ATOM 516 N N . ILE A 1 68 ? 14.133 -1.690 -8.325 1.00 97.00 68 ILE A N 1
ATOM 517 C CA . ILE A 1 68 ? 14.582 -0.927 -7.158 1.00 97.00 68 ILE A CA 1
ATOM 518 C C . ILE A 1 68 ? 13.415 -0.624 -6.218 1.00 97.00 68 ILE A C 1
ATOM 520 O O . ILE A 1 68 ? 13.568 -0.781 -5.012 1.00 97.00 68 ILE A O 1
ATOM 524 N N . TYR A 1 69 ? 12.243 -0.286 -6.755 1.00 97.62 69 TYR A N 1
ATOM 525 C CA . TYR A 1 69 ? 11.029 -0.066 -5.973 1.00 97.62 69 TYR A CA 1
ATOM 526 C C . TYR A 1 69 ? 10.627 -1.320 -5.184 1.00 97.62 69 TYR A C 1
ATOM 528 O O . TYR A 1 69 ? 10.485 -1.257 -3.964 1.00 97.62 69 TYR A O 1
ATOM 536 N N . THR A 1 70 ? 10.539 -2.477 -5.850 1.00 96.50 70 THR A N 1
ATOM 537 C CA . THR A 1 70 ? 10.238 -3.766 -5.206 1.00 96.50 70 THR A CA 1
ATOM 538 C C . THR A 1 70 ? 11.312 -4.151 -4.182 1.00 96.50 70 THR A C 1
ATOM 540 O O . THR A 1 70 ? 10.986 -4.621 -3.095 1.00 96.50 70 THR A O 1
ATOM 543 N N . CYS A 1 71 ? 12.595 -3.902 -4.470 1.00 96.19 71 CYS A N 1
ATOM 544 C CA . CYS A 1 71 ? 13.673 -4.119 -3.500 1.00 96.19 71 CYS A CA 1
ATOM 545 C C . CYS A 1 71 ? 13.488 -3.254 -2.243 1.00 96.19 71 CYS A C 1
ATOM 547 O O . CYS A 1 71 ? 13.617 -3.752 -1.128 1.00 96.19 71 CYS A O 1
ATOM 549 N N . CYS A 1 72 ? 13.134 -1.977 -2.395 1.00 97.38 72 CYS A N 1
ATOM 550 C CA . CYS A 1 72 ? 12.863 -1.103 -1.259 1.00 97.38 72 CYS A CA 1
ATOM 551 C C . CYS A 1 72 ? 11.649 -1.553 -0.438 1.00 97.38 72 CYS A C 1
ATOM 553 O O . CYS A 1 72 ? 11.720 -1.499 0.788 1.00 97.38 72 CYS A O 1
ATOM 555 N N . ILE A 1 73 ? 10.575 -2.024 -1.086 1.00 97.00 73 ILE A N 1
ATOM 556 C CA . ILE A 1 73 ? 9.421 -2.627 -0.398 1.00 97.00 73 ILE A CA 1
ATOM 557 C C . ILE A 1 73 ? 9.898 -3.775 0.495 1.00 97.00 73 ILE A C 1
ATOM 559 O O . ILE A 1 73 ? 9.630 -3.765 1.691 1.00 97.00 73 ILE A O 1
ATOM 563 N N . GLN A 1 74 ? 10.673 -4.712 -0.060 1.00 95.44 74 GLN A N 1
ATOM 564 C CA . GLN A 1 74 ? 11.198 -5.866 0.678 1.00 95.44 74 GLN A CA 1
ATOM 565 C C . GLN A 1 74 ? 12.088 -5.457 1.859 1.00 95.44 74 GLN A C 1
ATOM 567 O O . GLN A 1 74 ? 11.989 -6.048 2.929 1.00 95.44 74 GLN A O 1
ATOM 572 N N . LEU A 1 75 ? 12.932 -4.433 1.692 1.00 95.38 75 LEU A N 1
ATOM 573 C CA . LEU A 1 75 ? 13.797 -3.932 2.766 1.00 95.38 75 LEU A CA 1
ATOM 574 C C . LEU A 1 75 ? 13.008 -3.283 3.906 1.00 95.38 75 LEU A C 1
ATOM 576 O O . LEU A 1 75 ? 13.349 -3.462 5.070 1.00 95.38 75 LEU A O 1
ATOM 580 N N . VAL A 1 76 ? 11.966 -2.510 3.591 1.00 96.50 76 VAL A N 1
ATOM 581 C CA . VAL A 1 76 ? 11.117 -1.911 4.629 1.00 96.50 76 VAL A CA 1
ATOM 582 C C . VAL A 1 76 ? 10.300 -2.991 5.333 1.00 96.50 76 VAL A C 1
ATOM 584 O O . VAL A 1 76 ? 10.164 -2.957 6.557 1.00 96.50 76 VAL A O 1
ATOM 587 N N . GLU A 1 77 ? 9.806 -3.968 4.577 1.00 95.00 77 GLU A N 1
ATOM 588 C CA . GLU A 1 77 ? 9.002 -5.071 5.090 1.00 95.00 77 GLU A CA 1
ATOM 589 C C . GLU A 1 77 ? 9.818 -6.030 5.969 1.00 95.00 77 GLU A C 1
ATOM 591 O O . GLU A 1 77 ? 9.290 -6.536 6.953 1.00 95.00 77 GLU A O 1
ATOM 596 N N . SER A 1 78 ? 11.121 -6.212 5.714 1.00 94.06 78 SER A N 1
ATOM 597 C CA . SER A 1 78 ? 11.964 -7.087 6.547 1.00 94.06 78 SER A CA 1
ATOM 598 C C . SER A 1 78 ? 12.065 -6.621 8.003 1.00 94.06 78 SER A C 1
ATOM 600 O O . SER A 1 78 ? 12.279 -7.427 8.901 1.00 94.06 78 SER A O 1
ATOM 602 N N . GLY A 1 79 ? 11.882 -5.319 8.255 1.00 91.50 79 GLY A N 1
ATOM 603 C CA . GLY A 1 79 ? 11.972 -4.736 9.594 1.00 91.50 79 GLY A CA 1
ATOM 604 C C . GLY A 1 79 ? 13.401 -4.518 10.098 1.00 91.50 79 GLY A C 1
ATOM 605 O O . GLY A 1 79 ? 13.566 -3.980 11.189 1.00 91.50 79 GLY A O 1
ATOM 606 N N . ASP A 1 80 ? 14.420 -4.848 9.298 1.00 91.38 80 ASP A N 1
ATOM 607 C CA . ASP A 1 80 ? 15.839 -4.745 9.681 1.00 91.38 80 ASP A CA 1
ATOM 608 C C . ASP A 1 80 ? 16.395 -3.313 9.607 1.00 91.38 80 ASP A C 1
ATOM 610 O O . ASP A 1 80 ? 17.529 -3.041 10.008 1.00 91.38 80 ASP A O 1
ATOM 614 N N . LEU A 1 81 ? 15.622 -2.382 9.046 1.00 93.62 81 LEU A N 1
ATOM 615 C CA . LEU A 1 81 ? 16.040 -0.998 8.870 1.00 93.62 81 LEU A CA 1
ATOM 616 C C . LEU A 1 81 ? 15.771 -0.154 10.117 1.00 93.62 81 LEU A C 1
ATOM 618 O O . LEU A 1 81 ? 14.721 -0.249 10.755 1.00 93.62 81 LEU A O 1
ATOM 622 N N . GLN A 1 82 ? 16.691 0.776 10.389 1.00 93.62 82 GLN A N 1
ATOM 623 C CA . GLN A 1 82 ? 16.440 1.873 11.322 1.00 93.62 82 GLN A CA 1
ATOM 624 C C . GLN A 1 82 ? 15.188 2.649 10.899 1.00 93.62 82 GLN A C 1
ATOM 626 O O . GLN A 1 82 ? 14.942 2.847 9.705 1.00 93.62 82 GLN A O 1
ATOM 631 N N . LYS A 1 83 ? 14.405 3.106 11.882 1.00 93.44 83 LYS A N 1
ATOM 632 C CA . LYS A 1 83 ? 13.105 3.750 11.656 1.00 93.44 83 LYS A CA 1
ATOM 633 C C . LYS A 1 83 ? 13.216 4.934 10.696 1.00 93.44 83 LYS A C 1
ATOM 635 O O . LYS A 1 83 ? 12.420 5.041 9.772 1.00 93.44 83 LYS A O 1
ATOM 640 N N . GLU A 1 84 ? 14.229 5.773 10.879 1.00 94.19 84 GLU A N 1
ATOM 641 C CA . GLU A 1 84 ? 14.471 6.974 10.080 1.00 94.19 84 GLU A CA 1
ATOM 642 C C . GLU A 1 84 ? 14.777 6.624 8.619 1.00 94.19 84 GLU A C 1
ATOM 644 O O . GLU A 1 84 ? 14.277 7.277 7.705 1.00 94.19 84 GLU A O 1
ATOM 649 N N . ILE A 1 85 ? 15.541 5.551 8.391 1.00 95.19 85 ILE A N 1
ATOM 650 C CA . ILE A 1 85 ? 15.892 5.074 7.048 1.00 95.19 85 ILE A CA 1
ATOM 651 C C . ILE A 1 85 ? 14.683 4.445 6.361 1.00 95.19 85 ILE A C 1
ATOM 653 O O . ILE A 1 85 ? 14.435 4.726 5.191 1.00 95.19 85 ILE A O 1
ATOM 657 N N . ALA A 1 86 ? 13.903 3.633 7.081 1.00 96.00 86 ALA A N 1
ATOM 658 C CA . ALA A 1 86 ? 12.664 3.068 6.556 1.00 96.00 86 ALA A CA 1
ATOM 659 C C . ALA A 1 86 ? 11.680 4.178 6.149 1.00 96.00 86 ALA A C 1
ATOM 661 O O . ALA A 1 86 ? 11.144 4.143 5.044 1.00 96.00 86 ALA A O 1
ATOM 662 N N . SER A 1 87 ? 11.499 5.196 6.998 1.00 96.12 87 SER A N 1
ATOM 663 C CA . SER A 1 87 ? 10.653 6.353 6.693 1.00 96.12 87 SER A CA 1
ATOM 664 C C . SER A 1 87 ? 11.179 7.179 5.517 1.00 96.12 87 SER A C 1
ATOM 666 O O . SER A 1 87 ? 10.379 7.601 4.684 1.00 96.12 87 SER A O 1
ATOM 668 N N . GLU A 1 88 ? 12.497 7.390 5.397 1.00 96.31 88 GLU A N 1
ATOM 669 C CA . GLU A 1 88 ? 13.070 8.079 4.231 1.00 96.31 88 GLU A CA 1
ATOM 670 C C . GLU A 1 88 ? 12.806 7.291 2.940 1.00 96.31 88 GLU A C 1
ATOM 672 O O . GLU A 1 88 ? 12.379 7.875 1.944 1.00 96.31 88 GLU A O 1
ATOM 677 N N . ILE A 1 89 ? 13.018 5.970 2.954 1.00 97.44 89 ILE A N 1
ATOM 678 C CA . ILE A 1 89 ? 12.753 5.107 1.798 1.00 97.44 89 ILE A CA 1
ATOM 679 C C . ILE A 1 89 ? 11.273 5.172 1.417 1.00 97.44 89 ILE A C 1
ATOM 681 O O . ILE A 1 89 ? 10.978 5.464 0.262 1.00 97.44 89 ILE A O 1
ATOM 685 N N . ILE A 1 90 ? 10.351 4.973 2.365 1.00 97.56 90 ILE A N 1
ATOM 686 C CA . ILE A 1 90 ? 8.906 5.064 2.105 1.00 97.56 90 ILE A CA 1
ATOM 687 C C . ILE A 1 90 ? 8.545 6.423 1.502 1.00 97.56 90 ILE A C 1
ATOM 689 O O . ILE A 1 90 ? 7.922 6.466 0.443 1.00 97.56 90 ILE A O 1
ATOM 693 N N . GLY A 1 91 ? 9.004 7.526 2.101 1.00 97.56 91 GLY A N 1
ATOM 694 C CA . GLY A 1 91 ? 8.737 8.869 1.588 1.00 97.56 91 GLY A CA 1
ATOM 695 C C . GLY A 1 91 ? 9.231 9.070 0.151 1.00 97.56 91 GLY A C 1
ATOM 696 O O . GLY A 1 91 ? 8.544 9.688 -0.659 1.00 97.56 91 GLY A O 1
ATOM 697 N N . LEU A 1 92 ? 10.385 8.500 -0.207 1.00 97.62 92 LEU A N 1
ATOM 698 C CA . LEU A 1 92 ? 10.894 8.542 -1.580 1.00 97.62 92 LEU A CA 1
ATOM 699 C C . LEU A 1 92 ? 10.078 7.679 -2.540 1.00 97.62 92 LEU A C 1
ATOM 701 O O . LEU A 1 92 ? 9.763 8.128 -3.639 1.00 97.62 92 LEU A O 1
ATOM 705 N N . LEU A 1 93 ? 9.692 6.473 -2.133 1.00 98.31 93 LEU A N 1
ATOM 706 C CA . LEU A 1 93 ? 8.844 5.603 -2.944 1.00 98.31 93 LEU A CA 1
ATOM 707 C C . LEU A 1 93 ? 7.460 6.219 -3.201 1.00 98.31 93 LEU A C 1
ATOM 709 O O . LEU A 1 93 ? 6.914 6.059 -4.295 1.00 98.31 93 LEU A O 1
ATOM 713 N N . MET A 1 94 ? 6.902 6.956 -2.238 1.00 97.75 94 MET A N 1
ATOM 714 C CA . MET A 1 94 ? 5.641 7.681 -2.422 1.00 97.75 94 MET A CA 1
ATOM 715 C C . MET A 1 94 ? 5.751 8.738 -3.531 1.00 97.75 94 MET A C 1
ATOM 717 O O . MET A 1 94 ? 4.880 8.820 -4.395 1.00 97.75 94 MET A O 1
ATOM 721 N N . LEU A 1 95 ? 6.843 9.510 -3.563 1.00 96.25 95 LEU A N 1
ATOM 722 C CA . LEU A 1 95 ? 7.071 10.522 -4.605 1.00 96.25 95 LEU A CA 1
ATOM 723 C C . LEU A 1 95 ? 7.267 9.899 -5.994 1.00 96.25 95 LEU A C 1
ATOM 725 O O . LEU A 1 95 ? 6.884 10.474 -7.014 1.00 96.25 95 LEU A O 1
ATOM 729 N N . GLU A 1 96 ? 7.866 8.714 -6.045 1.00 96.19 96 GLU A N 1
ATOM 730 C CA . GLU A 1 96 ? 8.256 8.078 -7.302 1.00 96.19 96 GLU A CA 1
ATOM 731 C C . GLU A 1 96 ? 7.118 7.291 -7.954 1.00 96.19 96 GLU A C 1
ATOM 733 O O . GLU A 1 96 ? 7.112 7.145 -9.177 1.00 96.19 96 GLU A O 1
ATOM 738 N N . ALA A 1 97 ? 6.116 6.864 -7.177 1.00 96.00 97 ALA A N 1
ATOM 739 C CA . ALA A 1 97 ? 4.967 6.096 -7.658 1.00 96.00 97 ALA A CA 1
ATOM 740 C C . ALA A 1 97 ? 4.281 6.739 -8.882 1.00 96.00 97 ALA A C 1
ATOM 742 O O . ALA A 1 97 ? 4.011 6.067 -9.876 1.00 96.00 97 ALA A O 1
ATOM 743 N N . HIS A 1 98 ? 4.070 8.059 -8.870 1.00 94.62 98 HIS A N 1
ATOM 744 C CA . HIS A 1 98 ? 3.375 8.769 -9.953 1.00 94.62 98 HIS A CA 1
ATOM 745 C C . HIS A 1 98 ? 4.109 8.747 -11.306 1.00 94.62 98 HIS A C 1
ATOM 747 O O . HIS A 1 98 ? 3.472 8.933 -12.349 1.00 94.62 98 HIS A O 1
ATOM 753 N N . HIS A 1 99 ? 5.417 8.477 -11.312 1.00 93.69 99 HIS A N 1
ATOM 754 C CA . HIS A 1 99 ? 6.223 8.408 -12.531 1.00 93.69 99 HIS A CA 1
ATOM 755 C C . HIS A 1 99 ? 6.083 7.073 -13.269 1.00 93.69 99 HIS A C 1
ATOM 757 O O . HIS A 1 99 ? 6.442 6.997 -14.444 1.00 93.69 99 HIS A O 1
ATOM 763 N N . PHE A 1 100 ? 5.581 6.018 -12.619 1.00 95.94 100 PHE A N 1
ATOM 764 C CA . PHE A 1 100 ? 5.405 4.728 -13.283 1.00 95.94 100 PHE A CA 1
ATOM 765 C C . PHE A 1 100 ? 4.290 4.777 -14.331 1.00 95.94 100 PHE A C 1
ATOM 767 O O . PHE A 1 100 ? 3.282 5.458 -14.118 1.00 95.94 100 PHE A O 1
ATOM 774 N N . PRO A 1 101 ? 4.431 4.050 -15.452 1.00 94.25 101 PRO A N 1
ATOM 775 C CA . PRO A 1 101 ? 3.336 3.839 -16.391 1.00 94.25 101 PRO A CA 1
ATOM 776 C C . PRO A 1 101 ? 2.248 2.963 -15.749 1.00 94.25 101 PRO A C 1
ATOM 778 O O . PRO A 1 101 ? 2.539 2.141 -14.875 1.00 94.25 101 PRO A O 1
ATOM 781 N N . GLY A 1 102 ? 0.994 3.113 -16.185 1.00 94.81 102 GLY A N 1
ATOM 782 C CA . GLY A 1 102 ? -0.136 2.394 -15.588 1.00 94.81 102 GLY A CA 1
ATOM 783 C C . GLY A 1 102 ? 0.013 0.865 -15.480 1.00 94.81 102 GLY A C 1
ATOM 784 O O . GLY A 1 102 ? -0.308 0.340 -14.413 1.00 94.81 102 GLY A O 1
ATOM 785 N N . PRO A 1 103 ? 0.563 0.132 -16.474 1.00 93.38 103 PRO A N 1
ATOM 786 C CA . PRO A 1 103 ? 0.760 -1.316 -16.350 1.00 93.38 103 PRO A CA 1
ATOM 787 C C . PRO A 1 103 ? 1.653 -1.705 -15.166 1.00 93.38 103 PRO A C 1
ATOM 789 O O . PRO A 1 103 ? 1.349 -2.653 -14.449 1.00 93.38 103 PRO A O 1
ATOM 792 N N . LEU A 1 104 ? 2.701 -0.924 -14.885 1.00 94.44 104 LEU A N 1
ATOM 793 C CA . LEU A 1 104 ? 3.572 -1.191 -13.741 1.00 94.44 104 LEU A CA 1
ATOM 794 C C . LEU A 1 104 ? 2.920 -0.859 -12.401 1.00 94.44 104 LEU A C 1
ATOM 796 O O . LEU A 1 104 ? 3.184 -1.539 -11.416 1.00 94.44 104 LEU A O 1
ATOM 800 N N . LEU A 1 105 ? 2.054 0.155 -12.347 1.00 97.06 105 LEU A N 1
ATOM 801 C CA . LEU A 1 105 ? 1.266 0.427 -11.142 1.00 97.06 105 LEU A CA 1
ATOM 802 C C . LEU A 1 105 ? 0.319 -0.735 -10.825 1.00 97.06 105 LEU A C 1
ATOM 804 O O . LEU A 1 105 ? 0.165 -1.098 -9.661 1.00 97.06 105 LEU A O 1
ATOM 808 N N . VAL A 1 106 ? -0.265 -1.354 -11.856 1.00 95.88 106 VAL A N 1
ATOM 809 C CA . VAL A 1 106 ? -1.079 -2.567 -11.706 1.00 95.88 106 VAL A CA 1
ATOM 810 C C . VAL A 1 106 ? -0.232 -3.736 -11.202 1.00 95.88 106 VAL A C 1
ATOM 812 O O . VAL A 1 106 ? -0.666 -4.448 -10.298 1.00 95.88 106 VAL A O 1
ATOM 815 N N . GLU A 1 107 ? 0.973 -3.940 -11.736 1.00 95.50 107 GLU A N 1
ATOM 816 C CA . GLU A 1 107 ? 1.895 -4.975 -11.242 1.00 95.50 107 GLU A CA 1
ATOM 817 C C . GLU A 1 107 ? 2.254 -4.759 -9.766 1.00 95.50 107 GLU A C 1
ATOM 819 O O . GLU A 1 107 ? 2.085 -5.674 -8.962 1.00 95.50 107 GLU A O 1
ATOM 824 N N . LEU A 1 108 ? 2.651 -3.540 -9.386 1.00 97.44 108 LEU A N 1
ATOM 825 C CA . LEU A 1 108 ? 2.991 -3.199 -8.002 1.00 97.44 108 LEU A CA 1
ATOM 826 C C . LEU A 1 108 ? 1.798 -3.390 -7.054 1.00 97.44 108 LEU A C 1
ATOM 828 O O . LEU A 1 108 ? 1.953 -3.958 -5.976 1.00 97.44 108 LEU A O 1
ATOM 832 N N . ALA A 1 109 ? 0.592 -2.976 -7.450 1.00 97.69 109 ALA A N 1
ATOM 833 C CA . ALA A 1 109 ? -0.608 -3.212 -6.648 1.00 97.69 109 ALA A CA 1
ATOM 834 C C . ALA A 1 109 ? -0.895 -4.714 -6.469 1.00 97.69 109 ALA A C 1
ATOM 836 O O . ALA A 1 109 ? -1.249 -5.150 -5.374 1.00 97.69 109 ALA A O 1
ATOM 837 N N . ASN A 1 110 ? -0.701 -5.525 -7.514 1.00 96.81 110 ASN A N 1
ATOM 838 C CA . ASN A 1 110 ? -0.865 -6.977 -7.431 1.00 96.81 110 ASN A CA 1
ATOM 839 C C . ASN A 1 110 ? 0.184 -7.653 -6.536 1.00 96.81 110 ASN A C 1
ATOM 841 O O . ASN A 1 110 ? -0.139 -8.666 -5.911 1.00 96.81 110 ASN A O 1
ATOM 845 N N . GLU A 1 111 ? 1.403 -7.111 -6.439 1.00 96.50 111 GLU A N 1
ATOM 846 C CA . GLU A 1 111 ? 2.417 -7.576 -5.480 1.00 96.50 111 GLU A CA 1
ATOM 847 C C . GLU A 1 111 ? 1.898 -7.417 -4.035 1.00 96.50 111 GLU A C 1
ATOM 849 O O . GLU A 1 111 ? 1.919 -8.384 -3.273 1.00 96.50 111 GLU A O 1
ATOM 854 N N . PHE A 1 112 ? 1.305 -6.266 -3.686 1.00 97.62 112 PHE A N 1
ATOM 855 C CA . PHE A 1 112 ? 0.666 -6.064 -2.374 1.00 97.62 112 PHE A CA 1
ATOM 856 C C . PHE A 1 112 ? -0.540 -6.977 -2.142 1.00 97.62 112 PHE A C 1
ATOM 858 O O . PHE A 1 112 ? -0.667 -7.577 -1.077 1.00 97.62 112 PHE A O 1
ATOM 865 N N . ILE A 1 113 ? -1.429 -7.103 -3.131 1.00 97.31 113 ILE A N 1
ATOM 866 C CA . ILE A 1 113 ? -2.611 -7.974 -3.028 1.00 97.31 113 ILE A CA 1
ATOM 867 C C . ILE A 1 113 ? -2.189 -9.425 -2.797 1.00 97.31 113 ILE A C 1
ATOM 869 O O . ILE A 1 113 ? -2.790 -10.118 -1.975 1.00 97.31 113 ILE A O 1
ATOM 873 N N . SER A 1 114 ? -1.157 -9.882 -3.506 1.00 96.19 114 SER A N 1
ATOM 874 C CA . SER A 1 114 ? -0.617 -11.230 -3.336 1.00 96.19 114 SER A CA 1
ATOM 875 C C . SER A 1 114 ? -0.020 -11.395 -1.943 1.00 96.19 114 SER A C 1
ATOM 877 O O . SER A 1 114 ? -0.367 -12.358 -1.267 1.00 96.19 114 SER A O 1
ATOM 879 N N . ALA A 1 115 ? 0.739 -10.407 -1.456 1.00 95.88 115 ALA A N 1
ATOM 880 C CA . ALA A 1 115 ? 1.306 -10.440 -0.112 1.00 95.88 115 ALA A CA 1
ATOM 881 C C . ALA A 1 115 ? 0.243 -10.515 0.999 1.00 95.88 115 ALA A C 1
ATOM 883 O O . ALA A 1 115 ? 0.364 -11.317 1.925 1.00 95.88 115 ALA A O 1
ATOM 884 N N . VAL A 1 116 ? -0.841 -9.739 0.878 1.00 96.69 116 VAL A N 1
ATOM 885 C CA . VAL A 1 116 ? -1.983 -9.792 1.809 1.00 96.69 116 VAL A CA 1
ATOM 886 C C . VAL A 1 116 ? -2.677 -11.152 1.744 1.00 96.69 116 VAL A C 1
ATOM 888 O O . VAL A 1 116 ? -2.930 -11.769 2.776 1.00 96.69 116 VAL A O 1
ATOM 891 N N . ARG A 1 117 ? -2.979 -11.635 0.534 1.00 93.69 117 ARG A N 1
ATOM 892 C CA . ARG A 1 117 ? -3.709 -12.893 0.316 1.00 93.69 117 ARG A CA 1
ATOM 893 C C . ARG A 1 117 ? -2.931 -14.111 0.811 1.00 93.69 117 ARG A C 1
ATOM 895 O O . ARG A 1 117 ? -3.542 -15.056 1.306 1.00 93.69 117 ARG A O 1
ATOM 902 N N . GLU A 1 118 ? -1.617 -14.106 0.618 1.00 93.69 118 GLU A N 1
ATOM 903 C CA . GLU A 1 118 ? -0.711 -15.203 0.969 1.00 93.69 118 GLU A CA 1
ATOM 904 C C . GLU A 1 118 ? -0.231 -15.127 2.423 1.00 93.69 118 GLU A C 1
ATOM 906 O O . GLU A 1 118 ? 0.391 -16.074 2.897 1.00 93.69 118 GLU A O 1
ATOM 911 N N . GLY A 1 119 ? -0.535 -14.038 3.140 1.00 91.88 119 GLY A N 1
ATOM 912 C CA . GLY A 1 119 ? -0.071 -13.829 4.513 1.00 91.88 119 GLY A CA 1
ATOM 913 C C . GLY A 1 119 ? 1.449 -13.673 4.603 1.00 91.88 119 GLY A C 1
ATOM 914 O O . GLY A 1 119 ? 2.048 -14.082 5.590 1.00 91.88 119 GLY A O 1
ATOM 915 N N . SER A 1 120 ? 2.086 -13.127 3.562 1.00 92.75 120 SER A N 1
ATOM 916 C CA . SER A 1 120 ? 3.546 -12.958 3.493 1.00 92.75 120 SER A CA 1
ATOM 917 C C . SER A 1 120 ? 4.028 -11.567 3.917 1.00 92.75 120 SER A C 1
ATOM 919 O O . SER A 1 120 ? 5.222 -11.278 3.844 1.00 92.75 120 SER A O 1
ATOM 921 N N . LEU A 1 121 ? 3.115 -10.713 4.395 1.00 94.56 121 LEU A N 1
ATOM 922 C CA . LEU A 1 121 ? 3.461 -9.474 5.091 1.00 94.56 121 LEU A CA 1
ATOM 923 C C . LEU A 1 121 ? 4.146 -9.792 6.426 1.00 94.56 121 LEU A C 1
ATOM 925 O O . LEU A 1 121 ? 3.653 -10.595 7.217 1.00 94.56 121 LEU A O 1
ATOM 929 N N . VAL A 1 122 ? 5.261 -9.121 6.692 1.00 93.50 122 VAL A N 1
ATOM 930 C CA . VAL A 1 122 ? 6.100 -9.331 7.878 1.00 93.50 122 VAL A CA 1
ATOM 931 C C . VAL A 1 122 ? 5.832 -8.264 8.936 1.00 93.50 122 VAL A C 1
ATOM 933 O O . VAL A 1 122 ? 5.649 -8.589 10.105 1.00 93.50 122 VAL A O 1
ATOM 936 N N . ASN A 1 123 ? 5.815 -6.989 8.543 1.00 93.00 123 ASN A N 1
ATOM 937 C CA . ASN A 1 123 ? 5.562 -5.871 9.453 1.00 93.00 123 ASN A CA 1
ATOM 938 C C . ASN A 1 123 ? 4.487 -4.894 8.954 1.00 93.00 123 ASN A C 1
ATOM 940 O O . ASN A 1 123 ? 4.095 -3.998 9.699 1.00 93.00 123 ASN A O 1
ATOM 944 N N . GLY A 1 124 ? 4.022 -5.048 7.714 1.00 94.06 124 GLY A N 1
ATOM 945 C CA . GLY A 1 124 ? 2.948 -4.278 7.101 1.00 94.06 124 GLY A CA 1
ATOM 946 C C . GLY A 1 124 ? 3.306 -2.840 6.731 1.00 94.06 124 GLY A C 1
ATOM 947 O O . GLY A 1 124 ? 2.503 -2.186 6.072 1.00 94.06 124 GLY A O 1
ATOM 948 N N . LYS A 1 125 ? 4.476 -2.296 7.093 1.00 94.00 125 LYS A N 1
ATOM 949 C CA . LYS A 1 125 ? 4.816 -0.874 6.862 1.00 94.00 125 LYS A CA 1
ATOM 950 C C . LYS A 1 125 ? 4.773 -0.491 5.387 1.00 94.00 125 LYS A C 1
ATOM 952 O O . LYS A 1 125 ? 4.437 0.642 5.055 1.00 94.00 125 LYS A O 1
ATOM 957 N N . SER A 1 126 ? 5.087 -1.428 4.495 1.00 95.88 126 SER A N 1
ATOM 958 C CA . SER A 1 126 ? 5.032 -1.179 3.057 1.00 95.88 126 SER A CA 1
ATOM 959 C C . SER A 1 126 ? 3.612 -0.898 2.537 1.00 95.88 126 SER A C 1
ATOM 961 O O . SER A 1 126 ? 3.478 -0.247 1.501 1.00 95.88 126 SER A O 1
ATOM 963 N N . LEU A 1 127 ? 2.552 -1.300 3.258 1.00 96.50 127 LEU A N 1
ATOM 964 C CA . LEU A 1 127 ? 1.154 -1.052 2.873 1.00 96.50 127 LEU A CA 1
ATOM 965 C C . LEU A 1 127 ? 0.816 0.438 2.741 1.00 96.50 127 LEU A C 1
ATOM 967 O O . LEU A 1 127 ? -0.105 0.779 2.005 1.00 96.50 127 LEU A O 1
ATOM 971 N N . GLU A 1 128 ? 1.572 1.334 3.382 1.00 95.56 128 GLU A N 1
ATOM 972 C CA . GLU A 1 128 ? 1.416 2.789 3.221 1.00 95.56 128 GLU A CA 1
ATOM 973 C C . GLU A 1 128 ? 1.640 3.261 1.771 1.00 95.56 128 GLU A C 1
ATOM 975 O O . GLU A 1 128 ? 1.173 4.330 1.381 1.00 95.56 128 GLU A O 1
ATOM 980 N N . LEU A 1 129 ? 2.321 2.460 0.944 1.00 98.06 129 LEU A N 1
ATOM 981 C CA . LEU A 1 129 ? 2.541 2.753 -0.473 1.00 98.06 129 LEU A CA 1
ATOM 982 C C . LEU A 1 129 ? 1.334 2.399 -1.343 1.00 98.06 129 LEU A C 1
ATOM 984 O O . LEU A 1 129 ? 1.145 3.009 -2.397 1.00 98.06 129 LEU A O 1
ATOM 988 N N . LEU A 1 130 ? 0.509 1.432 -0.928 1.00 98.19 130 LEU A N 1
ATOM 989 C CA . LEU A 1 130 ? -0.605 0.952 -1.741 1.00 98.19 130 LEU A CA 1
ATOM 990 C C . LEU A 1 130 ? -1.636 2.058 -2.039 1.00 98.19 130 LEU A C 1
ATOM 992 O O . LEU A 1 130 ? -2.024 2.179 -3.204 1.00 98.19 130 LEU A O 1
ATOM 996 N N . PRO A 1 131 ? -2.031 2.930 -1.087 1.00 98.19 131 PRO A N 1
ATOM 997 C CA . PRO A 1 131 ? -2.899 4.063 -1.394 1.00 98.19 131 PRO A CA 1
ATOM 998 C C . PRO A 1 131 ? -2.330 5.002 -2.452 1.00 98.19 131 PRO A C 1
ATOM 1000 O O . PRO A 1 131 ? -3.061 5.462 -3.331 1.00 98.19 131 PRO A O 1
ATOM 1003 N N . ILE A 1 132 ? -1.020 5.254 -2.404 1.00 98.06 132 ILE A N 1
ATOM 1004 C CA . ILE A 1 132 ? -0.338 6.116 -3.370 1.00 98.06 132 ILE A CA 1
ATOM 1005 C C . ILE A 1 132 ? -0.304 5.455 -4.748 1.00 98.06 132 ILE A C 1
ATOM 1007 O O . ILE A 1 132 ? -0.576 6.119 -5.743 1.00 98.06 132 ILE A O 1
ATOM 1011 N N . ILE A 1 133 ? -0.055 4.145 -4.821 1.00 98.44 133 ILE A N 1
ATOM 1012 C CA . ILE A 1 133 ? -0.082 3.380 -6.076 1.00 98.44 133 ILE A CA 1
ATOM 1013 C C . ILE A 1 133 ? -1.486 3.394 -6.694 1.00 98.44 133 ILE A C 1
ATOM 1015 O O . ILE A 1 133 ? -1.627 3.689 -7.881 1.00 98.44 133 ILE A O 1
ATOM 1019 N N . LEU A 1 134 ? -2.530 3.134 -5.900 1.00 98.38 134 LEU A N 1
ATOM 1020 C CA . LEU A 1 134 ? -3.924 3.157 -6.359 1.00 98.38 134 LEU A CA 1
ATOM 1021 C C . LEU A 1 134 ? -4.357 4.561 -6.803 1.00 98.38 134 LEU A C 1
ATOM 1023 O O . LEU A 1 134 ? -5.032 4.711 -7.821 1.00 98.38 134 LEU A O 1
ATOM 1027 N N . THR A 1 135 ? -3.923 5.595 -6.083 1.00 97.69 135 THR A N 1
ATOM 1028 C CA . THR A 1 135 ? -4.177 6.995 -6.448 1.00 97.69 135 THR A CA 1
ATOM 1029 C C . THR A 1 135 ? -3.443 7.372 -7.731 1.00 97.69 135 THR A C 1
ATOM 1031 O O . THR A 1 135 ? -4.039 7.946 -8.639 1.00 97.69 135 THR A O 1
ATOM 1034 N N . ALA A 1 136 ? -2.166 7.009 -7.861 1.00 97.12 136 ALA A N 1
ATOM 1035 C CA . ALA A 1 136 ? -1.398 7.227 -9.081 1.00 97.12 136 ALA A CA 1
ATOM 1036 C C . ALA A 1 136 ? -2.048 6.526 -10.280 1.00 97.12 136 ALA A C 1
ATOM 1038 O O . ALA A 1 136 ? -2.132 7.122 -11.355 1.00 97.12 136 ALA A O 1
ATOM 1039 N N . LEU A 1 137 ? -2.562 5.309 -10.088 1.00 96.88 137 LEU A N 1
ATOM 1040 C CA . LEU A 1 137 ? -3.251 4.542 -11.120 1.00 96.88 137 LEU A CA 1
ATOM 1041 C C . LEU A 1 137 ? -4.549 5.223 -11.572 1.00 96.88 137 LEU A C 1
ATOM 1043 O O . LEU A 1 137 ? -4.751 5.375 -12.772 1.00 96.88 137 LEU A O 1
ATOM 1047 N N . ALA A 1 138 ? -5.371 5.714 -10.639 1.00 96.06 138 ALA A N 1
ATOM 1048 C CA . ALA A 1 138 ? -6.590 6.470 -10.951 1.00 96.06 138 ALA A CA 1
ATOM 1049 C C . ALA A 1 138 ? -6.330 7.707 -11.822 1.00 96.06 138 ALA A C 1
ATOM 1051 O O . ALA A 1 138 ? -7.159 8.091 -12.643 1.00 96.06 138 ALA A O 1
ATOM 1052 N N . THR A 1 139 ? -5.162 8.340 -11.661 1.00 95.00 139 THR A N 1
ATOM 1053 C CA . THR A 1 139 ? -4.793 9.528 -12.448 1.00 95.00 139 THR A CA 1
ATOM 1054 C C . THR A 1 139 ? -4.289 9.211 -13.858 1.00 95.00 139 THR A C 1
ATOM 1056 O O . THR A 1 139 ? -4.101 10.135 -14.656 1.00 95.00 139 THR A O 1
ATOM 1059 N N . LYS A 1 140 ? -4.057 7.933 -14.190 1.00 93.00 140 LYS A N 1
ATOM 1060 C CA . LYS A 1 140 ? -3.597 7.534 -15.524 1.00 93.00 140 LYS A CA 1
ATOM 1061 C C . LYS A 1 140 ? -4.718 7.684 -16.540 1.00 93.00 140 LYS A C 1
ATOM 1063 O O . LYS A 1 140 ? -5.813 7.154 -16.378 1.00 93.00 140 LYS A O 1
ATOM 1068 N N . LYS A 1 141 ? -4.415 8.433 -17.600 1.00 85.69 141 LYS A N 1
ATOM 1069 C CA . LYS A 1 141 ? -5.338 8.696 -18.710 1.00 85.69 141 LYS A CA 1
ATOM 1070 C C . LYS A 1 141 ? -5.236 7.631 -19.791 1.00 85.69 141 LYS A C 1
ATOM 1072 O O . LYS A 1 141 ? -6.137 7.527 -20.618 1.00 85.69 141 LYS A O 1
ATOM 1077 N N . GLU A 1 142 ? -4.128 6.893 -19.827 1.00 85.44 142 GLU A N 1
ATOM 1078 C CA . GLU A 1 142 ? -3.964 5.806 -20.771 1.00 85.44 142 GLU A CA 1
ATOM 1079 C C . GLU A 1 142 ? -4.942 4.657 -20.497 1.00 85.44 142 GLU A C 1
ATOM 1081 O O . GLU A 1 142 ? -5.270 4.321 -19.360 1.00 85.44 142 GLU A O 1
ATOM 1086 N N . ASN A 1 143 ? -5.380 4.043 -21.587 1.00 83.81 143 ASN A N 1
ATOM 1087 C CA . ASN A 1 143 ? -6.140 2.811 -21.580 1.00 83.81 143 ASN A CA 1
ATOM 1088 C C . ASN A 1 143 ? -5.186 1.635 -21.325 1.00 83.81 143 ASN A C 1
ATOM 1090 O O . ASN A 1 143 ? -4.200 1.461 -22.042 1.00 83.81 143 ASN A O 1
ATOM 1094 N N . LEU A 1 144 ? -5.477 0.834 -20.306 1.00 83.38 144 LEU A N 1
ATOM 1095 C CA . LEU A 1 144 ? -4.630 -0.246 -19.815 1.00 83.38 144 LEU A CA 1
ATOM 1096 C C . LEU A 1 144 ? -5.175 -1.594 -20.271 1.00 83.38 144 LEU A C 1
ATOM 1098 O O . LEU A 1 144 ? -6.360 -1.881 -20.119 1.00 83.38 144 LEU A O 1
ATOM 1102 N N . ALA A 1 145 ? -4.303 -2.451 -20.796 1.00 78.75 145 ALA A N 1
ATOM 1103 C CA . ALA A 1 145 ? -4.654 -3.848 -21.002 1.00 78.75 145 ALA A CA 1
ATOM 1104 C C . ALA A 1 145 ? -4.780 -4.534 -19.632 1.00 78.75 145 ALA A C 1
ATOM 1106 O O . ALA A 1 145 ? -3.811 -4.597 -18.876 1.00 78.75 145 ALA A O 1
ATOM 1107 N N . TYR A 1 146 ? -5.968 -5.044 -19.314 1.00 73.50 146 TYR A N 1
ATOM 1108 C CA . TYR A 1 146 ? -6.230 -5.779 -18.079 1.00 73.50 146 TYR A CA 1
ATOM 1109 C C . TYR A 1 146 ? -7.011 -7.056 -18.400 1.00 73.50 146 TYR A C 1
ATOM 1111 O O . TYR A 1 146 ? -8.149 -7.022 -18.877 1.00 73.50 146 TYR A O 1
ATOM 1119 N N . GLY A 1 147 ? -6.386 -8.214 -18.172 1.00 73.69 147 GLY A N 1
ATOM 1120 C CA . GLY A 1 147 ? -6.949 -9.506 -18.564 1.00 73.69 147 GLY A CA 1
ATOM 1121 C C . GLY A 1 147 ? -7.186 -9.590 -20.078 1.00 73.69 147 GLY A C 1
ATOM 1122 O O . GLY A 1 147 ? -6.238 -9.569 -20.856 1.00 73.69 147 GLY A O 1
ATOM 1123 N N . LYS A 1 148 ? -8.455 -9.706 -20.495 1.00 74.19 148 LYS A N 1
ATOM 1124 C CA . LYS A 1 148 ? -8.866 -9.747 -21.915 1.00 74.19 148 LYS A CA 1
ATOM 1125 C C . LYS A 1 148 ? -9.420 -8.414 -22.438 1.00 74.19 148 LYS A C 1
ATOM 1127 O O . LYS A 1 148 ? -9.852 -8.359 -23.586 1.00 74.19 148 LYS A O 1
ATOM 1132 N N . GLY A 1 149 ? -9.472 -7.379 -21.600 1.00 81.06 149 GLY A N 1
ATOM 1133 C CA . GLY A 1 149 ? -10.109 -6.102 -21.909 1.00 81.06 149 GLY A CA 1
ATOM 1134 C C . GLY A 1 149 ? -9.155 -4.918 -21.826 1.00 81.06 149 GLY A C 1
ATOM 1135 O O . GLY A 1 149 ? -7.994 -5.045 -21.434 1.00 81.06 149 GLY A O 1
ATOM 1136 N N . VAL A 1 150 ? -9.685 -3.755 -22.192 1.00 86.94 150 VAL A N 1
ATOM 1137 C CA . VAL A 1 150 ? -9.027 -2.461 -22.039 1.00 86.94 150 VAL A CA 1
ATOM 1138 C C . VAL A 1 150 ? -9.811 -1.674 -20.998 1.00 86.94 150 VAL A C 1
ATOM 1140 O O . VAL A 1 150 ? -11.005 -1.456 -21.184 1.00 86.94 150 VAL A O 1
ATOM 1143 N N . LEU A 1 151 ? -9.147 -1.298 -19.910 1.00 91.00 151 LEU A N 1
ATOM 1144 C CA . LEU A 1 151 ? -9.727 -0.579 -18.780 1.00 91.00 151 LEU A CA 1
ATOM 1145 C C . LEU A 1 151 ? -8.999 0.751 -18.580 1.00 91.00 151 LEU A C 1
ATOM 1147 O O . LEU A 1 151 ? -7.790 0.851 -18.781 1.00 91.00 151 LEU A O 1
ATOM 1151 N N . SER A 1 152 ? -9.723 1.771 -18.148 1.00 93.31 152 SER A N 1
ATOM 1152 C CA . SER A 1 152 ? -9.134 3.008 -17.637 1.00 93.31 152 SER A CA 1
ATOM 1153 C C . SER A 1 152 ? -8.396 2.774 -16.310 1.00 93.31 152 SER A C 1
ATOM 1155 O O . SER A 1 152 ? -8.599 1.766 -15.628 1.00 93.31 152 SER A O 1
ATOM 1157 N N . GLY A 1 153 ? -7.559 3.734 -15.901 1.00 94.62 153 GLY A N 1
ATOM 1158 C CA . GLY A 1 153 ? -6.898 3.701 -14.592 1.00 94.62 153 GLY A CA 1
ATOM 1159 C C . GLY A 1 153 ? -7.879 3.565 -13.418 1.00 94.62 153 GLY A C 1
ATOM 1160 O O . GLY A 1 153 ? -7.641 2.779 -12.501 1.00 94.62 153 GLY A O 1
ATOM 1161 N N . GLU A 1 154 ? -9.018 4.258 -13.484 1.00 94.81 154 GLU A N 1
ATOM 1162 C CA . GLU A 1 154 ? -10.072 4.208 -12.461 1.00 94.81 154 GLU A CA 1
ATOM 1163 C C . GLU A 1 154 ? -10.755 2.829 -12.397 1.00 94.81 154 GLU A C 1
ATOM 1165 O O . GLU A 1 154 ? -10.966 2.281 -11.315 1.00 94.81 154 GLU A O 1
ATOM 1170 N N . GLU A 1 155 ? -11.031 2.211 -13.548 1.00 94.69 155 GLU A N 1
ATOM 1171 C CA . GLU A 1 155 ? -11.601 0.859 -13.606 1.00 94.69 155 GLU A CA 1
ATOM 1172 C C . GLU A 1 155 ? -10.607 -0.202 -13.114 1.00 94.69 155 GLU A C 1
ATOM 1174 O O . GLU A 1 155 ? -10.992 -1.100 -12.363 1.00 94.69 155 GLU A O 1
ATOM 1179 N N . CYS A 1 156 ? -9.323 -0.088 -13.471 1.00 95.19 156 CYS A N 1
ATOM 1180 C CA . CYS A 1 156 ? -8.269 -0.959 -12.944 1.00 95.19 156 CYS A CA 1
ATOM 1181 C C . CYS A 1 156 ? -8.149 -0.839 -11.420 1.00 95.19 156 CYS A C 1
ATOM 1183 O O . CYS A 1 156 ? -8.066 -1.861 -10.736 1.00 95.19 156 CYS A O 1
ATOM 1185 N N . LYS A 1 157 ? -8.181 0.386 -10.874 1.00 96.56 157 LYS A N 1
ATOM 1186 C CA . LYS A 1 157 ? -8.194 0.619 -9.422 1.00 96.56 157 LYS A CA 1
ATOM 1187 C C . LYS A 1 157 ? -9.365 -0.116 -8.769 1.00 96.56 157 LYS A C 1
ATOM 1189 O O . LYS A 1 157 ? -9.139 -0.879 -7.831 1.00 96.56 157 LYS A O 1
ATOM 1194 N N . LYS A 1 158 ? -10.580 0.039 -9.301 1.00 96.56 158 LYS A N 1
ATOM 1195 C CA . LYS A 1 158 ? -11.773 -0.647 -8.789 1.00 96.56 158 LYS A CA 1
ATOM 1196 C C . LYS A 1 158 ? -11.597 -2.168 -8.760 1.00 96.56 158 LYS A C 1
ATOM 1198 O O . LYS A 1 158 ? -11.888 -2.805 -7.750 1.00 96.56 158 LYS A O 1
ATOM 1203 N N . GLN A 1 159 ? -11.069 -2.763 -9.833 1.00 95.69 159 GLN A N 1
ATOM 1204 C CA . GLN A 1 159 ? -10.808 -4.209 -9.883 1.00 95.69 159 GLN A CA 1
ATOM 1205 C C . GLN A 1 159 ? -9.777 -4.659 -8.840 1.00 95.69 159 GLN A C 1
ATOM 1207 O O . GLN A 1 159 ? -9.954 -5.697 -8.198 1.00 95.69 159 GLN A O 1
ATOM 1212 N N . LEU A 1 160 ? -8.716 -3.877 -8.634 1.00 96.75 160 LEU A N 1
ATOM 1213 C CA . LEU A 1 160 ? -7.690 -4.163 -7.631 1.00 96.75 160 LEU A CA 1
ATOM 1214 C C . LEU A 1 160 ? -8.257 -4.092 -6.207 1.00 96.75 160 LEU A C 1
ATOM 1216 O O . LEU A 1 160 ? -7.997 -4.993 -5.409 1.00 96.75 160 LEU A O 1
ATOM 1220 N N . ILE A 1 161 ? -9.084 -3.086 -5.904 1.00 98.12 161 ILE A N 1
ATOM 1221 C CA . ILE A 1 161 ? -9.773 -2.962 -4.610 1.00 98.12 161 ILE A CA 1
ATOM 1222 C C . ILE A 1 161 ? -10.699 -4.159 -4.383 1.00 98.12 161 ILE A C 1
ATOM 1224 O O . ILE A 1 161 ? -10.610 -4.815 -3.347 1.00 98.12 161 ILE A O 1
ATOM 1228 N N . ASN A 1 162 ? -11.520 -4.513 -5.373 1.00 96.94 162 ASN A N 1
ATOM 1229 C CA . ASN A 1 162 ? -12.416 -5.665 -5.276 1.00 96.94 162 ASN A CA 1
ATOM 1230 C C . ASN A 1 162 ? -11.647 -6.969 -5.050 1.00 96.94 162 ASN A C 1
ATOM 1232 O O . ASN A 1 162 ? -12.043 -7.790 -4.220 1.00 96.94 162 ASN A O 1
ATOM 1236 N N . THR A 1 163 ? -10.523 -7.151 -5.745 1.00 96.94 163 THR A N 1
ATOM 1237 C CA . THR A 1 163 ? -9.654 -8.324 -5.581 1.00 96.94 163 THR A CA 1
ATOM 1238 C C . THR A 1 163 ? -9.064 -8.376 -4.172 1.00 96.94 163 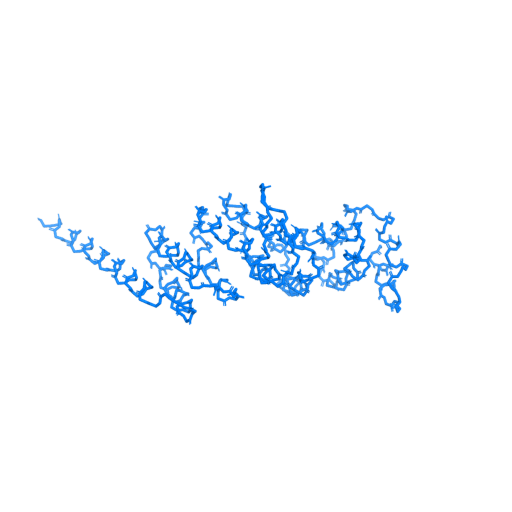THR A C 1
ATOM 1240 O O . THR A 1 163 ? -9.090 -9.428 -3.531 1.00 96.94 163 THR A O 1
ATOM 1243 N N . LEU A 1 164 ? -8.588 -7.241 -3.654 1.00 97.88 164 LEU A N 1
ATOM 1244 C CA . LEU A 1 164 ? -8.061 -7.131 -2.296 1.00 97.88 164 LEU A CA 1
ATOM 1245 C C . LEU A 1 164 ? -9.129 -7.441 -1.236 1.00 97.88 164 LEU A C 1
ATOM 1247 O O . LEU A 1 164 ? -8.865 -8.199 -0.302 1.00 97.88 164 LEU A O 1
ATOM 1251 N N . CYS A 1 165 ? -10.333 -6.885 -1.377 1.00 97.38 165 CYS A N 1
ATOM 1252 C CA . CYS A 1 165 ? -11.438 -7.085 -0.438 1.00 97.38 165 CYS A CA 1
ATOM 1253 C C . CYS A 1 165 ? -12.013 -8.511 -0.503 1.00 97.38 165 CYS A C 1
ATOM 1255 O O . CYS A 1 165 ? -12.388 -9.077 0.527 1.00 97.38 165 CYS A O 1
ATOM 1257 N N . SER A 1 166 ? -12.002 -9.141 -1.680 1.00 95.94 166 SER A N 1
ATOM 1258 C CA . SER A 1 166 ? -12.398 -10.549 -1.853 1.00 95.94 166 SER A CA 1
ATOM 1259 C C . SER A 1 166 ? -11.366 -11.528 -1.278 1.00 95.94 166 SER A C 1
ATOM 1261 O O . SER A 1 166 ? -11.703 -12.657 -0.920 1.00 95.94 166 SER A O 1
ATOM 1263 N N . GLY A 1 167 ? -10.103 -11.104 -1.171 1.00 94.19 167 GLY A N 1
ATOM 1264 C CA . GLY A 1 167 ? -9.014 -11.885 -0.589 1.00 94.19 167 GLY A CA 1
ATOM 1265 C C . GLY A 1 167 ? -9.169 -12.123 0.915 1.00 94.19 167 GLY A C 1
ATOM 1266 O O . GLY A 1 167 ? -9.968 -11.488 1.602 1.00 94.19 167 GLY A O 1
ATOM 1267 N N . ARG A 1 168 ? -8.386 -13.047 1.475 1.00 93.44 168 ARG A N 1
ATOM 1268 C CA . ARG A 1 168 ? -8.306 -13.221 2.933 1.00 93.44 168 ARG A CA 1
ATOM 1269 C C . ARG A 1 168 ? -7.416 -12.124 3.511 1.00 93.44 168 ARG A C 1
ATOM 1271 O O . ARG A 1 168 ? -6.347 -11.874 2.973 1.00 93.44 168 ARG A O 1
ATOM 1278 N N . TRP A 1 169 ? -7.881 -11.467 4.570 1.00 96.25 169 TRP A N 1
ATOM 1279 C CA . TRP A 1 169 ? -7.064 -10.536 5.347 1.00 96.25 169 TRP A CA 1
ATOM 1280 C C . TRP A 1 169 ? -6.621 -11.253 6.612 1.00 96.25 169 TRP A C 1
ATOM 1282 O O . TRP A 1 169 ? -7.462 -11.825 7.312 1.00 96.25 169 TRP A O 1
ATOM 1292 N N . ASP A 1 170 ? -5.322 -11.228 6.887 1.00 94.69 170 ASP A N 1
ATOM 1293 C CA . ASP A 1 170 ? -4.805 -11.606 8.196 1.00 94.69 170 ASP A CA 1
ATOM 1294 C C . ASP A 1 170 ? -5.328 -10.614 9.244 1.00 94.69 170 ASP A C 1
ATOM 1296 O O . ASP A 1 170 ? -5.320 -9.401 9.016 1.00 94.69 170 ASP A O 1
ATOM 1300 N N . GLN A 1 171 ? -5.789 -11.140 10.379 1.00 94.81 171 GLN A N 1
ATOM 1301 C CA . GLN A 1 171 ? -6.337 -10.368 11.493 1.00 94.81 171 GLN A CA 1
ATOM 1302 C C . GLN A 1 171 ? -5.355 -9.297 11.981 1.00 94.81 171 GLN A C 1
ATOM 1304 O O . GLN A 1 171 ? -5.788 -8.191 12.302 1.00 94.81 171 GLN A O 1
ATOM 1309 N N . GLN A 1 172 ? -4.049 -9.591 11.954 1.00 94.31 172 GLN A N 1
ATOM 1310 C CA . GLN A 1 172 ? -2.993 -8.675 12.390 1.00 94.31 172 GLN A CA 1
ATOM 1311 C C . GLN A 1 172 ? -2.966 -7.369 11.580 1.00 94.31 172 GLN A C 1
ATOM 1313 O O . GLN A 1 172 ? -2.613 -6.317 12.111 1.00 94.31 172 GLN A O 1
ATOM 1318 N N . TYR A 1 173 ? -3.357 -7.411 10.304 1.00 96.50 173 TYR A N 1
ATOM 1319 C CA . TYR A 1 173 ? -3.269 -6.257 9.406 1.00 96.50 173 TYR A CA 1
ATOM 1320 C C . TYR A 1 173 ? -4.623 -5.610 9.105 1.00 96.50 173 TYR A C 1
ATOM 1322 O O . TYR A 1 173 ? -4.657 -4.615 8.388 1.00 96.50 173 TYR A O 1
ATOM 1330 N N . VAL A 1 174 ? -5.744 -6.105 9.648 1.00 97.25 174 VAL A N 1
ATOM 1331 C CA . VAL A 1 174 ? -7.090 -5.591 9.314 1.00 97.25 174 VAL A CA 1
ATOM 1332 C C . VAL A 1 174 ? -7.229 -4.099 9.603 1.00 97.25 174 VAL A C 1
ATOM 1334 O O . VAL A 1 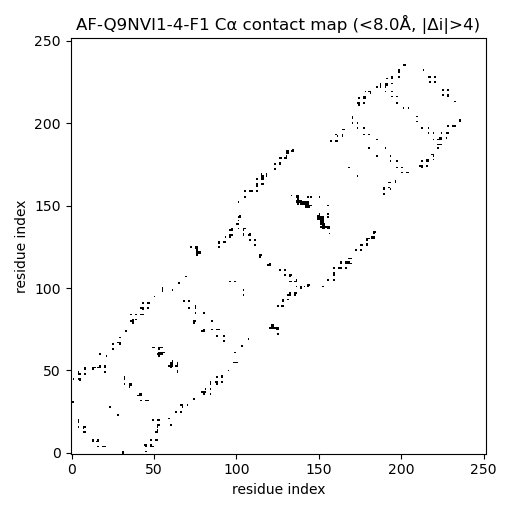174 ? -7.754 -3.362 8.768 1.00 97.25 174 VAL A O 1
ATOM 1337 N N . ILE A 1 175 ? -6.749 -3.628 10.757 1.00 97.50 175 ILE A N 1
ATOM 1338 C CA . ILE A 1 175 ? -6.833 -2.206 11.131 1.00 97.50 175 ILE A CA 1
ATOM 1339 C C . ILE A 1 175 ? -6.012 -1.362 10.155 1.00 97.50 175 ILE A C 1
ATOM 1341 O O . ILE A 1 175 ? -6.493 -0.338 9.667 1.00 97.50 175 ILE A O 1
ATOM 1345 N N . GLN A 1 176 ? -4.802 -1.816 9.815 1.00 96.38 176 GLN A N 1
ATOM 1346 C CA . GLN A 1 176 ? -3.924 -1.114 8.885 1.00 96.38 176 GLN A CA 1
ATOM 1347 C C . GLN A 1 176 ? -4.526 -1.082 7.472 1.00 96.38 176 GLN A C 1
ATOM 1349 O O . GLN A 1 176 ? -4.672 -0.000 6.901 1.00 96.38 176 GLN A O 1
ATOM 1354 N N . LEU A 1 177 ? -4.967 -2.235 6.958 1.00 97.50 177 LEU A N 1
ATOM 1355 C CA . LEU A 1 177 ? -5.648 -2.381 5.669 1.00 97.50 177 LEU A CA 1
ATOM 1356 C C . LEU A 1 177 ? -6.933 -1.557 5.595 1.00 97.50 177 LEU A C 1
ATOM 1358 O O . LEU A 1 177 ? -7.243 -1.014 4.546 1.00 97.50 177 LEU A O 1
ATOM 1362 N N . THR A 1 178 ? -7.678 -1.417 6.689 1.00 97.88 178 THR A N 1
ATOM 1363 C CA . THR A 1 178 ? -8.871 -0.556 6.711 1.00 97.88 178 THR A CA 1
ATOM 1364 C C . THR A 1 178 ? -8.472 0.917 6.690 1.00 97.88 178 THR A C 1
ATOM 1366 O O . THR A 1 178 ? -9.014 1.704 5.917 1.00 97.88 178 THR A O 1
ATOM 1369 N N . SER A 1 179 ? -7.488 1.300 7.509 1.00 97.06 179 SER A N 1
ATOM 1370 C CA . SER A 1 179 ? -7.066 2.695 7.641 1.00 97.06 179 SER A CA 1
ATOM 1371 C C . SER A 1 179 ? -6.444 3.264 6.366 1.00 97.06 179 SER A C 1
ATOM 1373 O O . SER A 1 179 ? -6.684 4.429 6.063 1.00 97.06 179 SER A O 1
ATOM 1375 N N . MET A 1 180 ? -5.706 2.465 5.586 1.00 96.44 180 MET A N 1
ATOM 1376 C CA . MET A 1 180 ? -5.043 2.939 4.363 1.00 96.44 180 MET A CA 1
ATOM 1377 C C . MET A 1 180 ? -6.047 3.441 3.308 1.00 96.44 180 MET A C 1
ATOM 1379 O O . MET A 1 180 ? -5.750 4.352 2.540 1.00 96.44 180 MET A O 1
ATOM 1383 N N . PHE A 1 181 ? -7.275 2.908 3.295 1.00 97.62 181 PHE A N 1
ATOM 1384 C CA . PHE A 1 181 ? -8.320 3.329 2.358 1.00 97.62 181 PHE A CA 1
ATOM 1385 C C . PHE A 1 181 ? -8.805 4.766 2.587 1.00 97.62 181 PHE A C 1
ATOM 1387 O O . PHE A 1 181 ? -9.385 5.369 1.680 1.00 97.62 181 PHE A O 1
ATOM 1394 N N . LYS A 1 182 ? -8.530 5.366 3.754 1.00 95.00 182 LYS A N 1
ATOM 1395 C CA . LYS A 1 182 ? -8.813 6.790 3.993 1.00 95.00 182 LYS A CA 1
ATOM 1396 C C . LYS A 1 182 ? -8.032 7.696 3.024 1.00 95.00 182 LYS A C 1
ATOM 1398 O O . LYS A 1 182 ? -8.529 8.759 2.650 1.00 95.00 182 LYS A O 1
ATOM 1403 N N . ASP A 1 183 ? -6.859 7.245 2.582 1.00 95.56 183 ASP A N 1
ATOM 1404 C CA . ASP A 1 183 ? -5.939 7.998 1.728 1.00 95.56 183 ASP A CA 1
ATOM 1405 C C . ASP A 1 183 ? -6.153 7.693 0.233 1.00 95.56 183 ASP A C 1
ATOM 1407 O O . ASP A 1 183 ? -5.512 8.294 -0.624 1.00 95.56 183 ASP A O 1
ATOM 1411 N N . VAL A 1 184 ? -7.099 6.803 -0.100 1.00 96.69 184 VAL A N 1
ATOM 1412 C CA . VAL A 1 184 ? -7.496 6.494 -1.482 1.00 96.69 184 VAL A CA 1
ATOM 1413 C C . VAL A 1 184 ? -8.726 7.327 -1.872 1.00 96.69 184 VAL A C 1
ATOM 1415 O O . VAL A 1 184 ? -9.685 7.425 -1.092 1.00 96.69 184 VAL A O 1
ATOM 1418 N N . PRO A 1 185 ? -8.764 7.944 -3.066 1.00 95.25 185 PRO A N 1
ATOM 1419 C CA . PRO A 1 185 ? -10.001 8.482 -3.620 1.00 95.25 185 PRO A CA 1
ATOM 1420 C C . PRO A 1 185 ? -10.913 7.319 -4.035 1.00 95.25 185 PRO A C 1
ATOM 1422 O O . PRO A 1 185 ? -10.648 6.638 -5.026 1.00 95.25 185 PRO A O 1
ATOM 1425 N N . LEU A 1 186 ? -11.966 7.083 -3.252 1.00 97.50 186 LEU A N 1
ATOM 1426 C CA . LEU A 1 186 ? -12.926 5.998 -3.456 1.00 97.50 186 LEU A CA 1
ATOM 1427 C C . LEU A 1 186 ? -14.246 6.542 -3.999 1.00 97.50 186 LEU A C 1
ATOM 1429 O O . LEU A 1 186 ? -14.752 7.564 -3.531 1.00 97.50 186 LEU A O 1
ATOM 1433 N N . THR A 1 187 ? -14.819 5.822 -4.951 1.00 96.19 187 THR A N 1
ATOM 1434 C CA . THR A 1 187 ? -16.219 5.963 -5.356 1.00 96.19 187 THR A CA 1
ATOM 1435 C C . THR A 1 187 ? -17.146 5.399 -4.275 1.00 96.19 187 THR A C 1
ATOM 1437 O O . THR A 1 187 ? -16.726 4.604 -3.436 1.00 96.19 187 THR A O 1
ATOM 1440 N N . ALA A 1 188 ? -18.428 5.773 -4.296 1.00 95.94 188 ALA A N 1
ATOM 1441 C CA . ALA A 1 188 ? -19.402 5.278 -3.316 1.00 95.94 188 ALA A CA 1
ATOM 1442 C C . ALA A 1 188 ? -19.503 3.739 -3.298 1.00 95.94 188 ALA A C 1
ATOM 1444 O O . ALA A 1 188 ? -19.629 3.144 -2.234 1.00 95.94 188 ALA A O 1
ATOM 1445 N N . GLU A 1 189 ? -19.395 3.105 -4.466 1.00 95.75 189 GLU A N 1
ATOM 1446 C CA . GLU A 1 189 ? -19.414 1.646 -4.598 1.00 95.75 189 GLU A CA 1
ATOM 1447 C C . GLU A 1 189 ? -18.164 1.000 -3.978 1.00 95.75 189 GLU A C 1
ATOM 1449 O O . GLU A 1 189 ? -18.267 0.019 -3.249 1.00 95.75 189 GLU A O 1
ATOM 1454 N N . GLU A 1 190 ? -16.981 1.578 -4.205 1.00 97.69 190 GLU A N 1
ATOM 1455 C CA . GLU A 1 190 ? -15.738 1.092 -3.593 1.00 97.69 190 GLU A CA 1
ATOM 1456 C C . GLU A 1 190 ? -15.739 1.269 -2.069 1.00 97.69 190 GLU A C 1
ATOM 1458 O O . GLU A 1 190 ? -15.228 0.404 -1.361 1.00 97.69 190 GLU A O 1
ATOM 1463 N N . VAL A 1 191 ? -16.333 2.354 -1.549 1.00 97.88 191 VAL A N 1
ATOM 1464 C CA . VAL A 1 191 ? -16.512 2.527 -0.098 1.00 97.88 191 VAL A CA 1
ATOM 1465 C C . VAL A 1 191 ? -17.374 1.400 0.468 1.00 97.88 191 VAL A C 1
ATOM 1467 O O . VAL A 1 191 ? -16.992 0.829 1.488 1.00 97.88 191 VAL A O 1
ATOM 1470 N N . GLU A 1 192 ? -18.477 1.039 -0.194 1.00 96.38 192 GLU A N 1
ATOM 1471 C CA . GLU A 1 192 ? -19.340 -0.054 0.267 1.00 96.38 192 GLU A CA 1
ATOM 1472 C C . GLU A 1 192 ? -18.574 -1.382 0.326 1.00 96.38 192 GLU A C 1
ATOM 1474 O O . GLU A 1 192 ? -18.570 -2.031 1.368 1.00 96.38 192 GLU A O 1
ATOM 1479 N N . PHE A 1 193 ? -17.818 -1.733 -0.723 1.00 95.75 193 PHE A N 1
ATOM 1480 C CA . PHE A 1 193 ? -17.013 -2.962 -0.736 1.00 95.75 193 PHE A CA 1
ATOM 1481 C C . PHE A 1 193 ? -15.978 -3.017 0.394 1.00 95.75 193 PHE A C 1
ATOM 1483 O O . PHE A 1 193 ? -15.786 -4.062 1.024 1.00 95.75 193 PHE A O 1
ATOM 1490 N N . VAL A 1 194 ? -15.294 -1.902 0.666 1.00 98.06 194 VAL A N 1
ATOM 1491 C CA . VAL A 1 194 ? -14.309 -1.830 1.755 1.00 98.06 194 VAL A CA 1
ATOM 1492 C C . VAL A 1 194 ? -14.997 -1.924 3.118 1.00 98.06 194 VAL A C 1
ATOM 1494 O O . VAL A 1 194 ? -14.498 -2.623 4.001 1.00 98.06 194 VAL A O 1
ATOM 1497 N N . VAL A 1 195 ? -16.142 -1.260 3.295 1.00 98.19 195 VAL A N 1
ATOM 1498 C CA . VAL A 1 195 ? -16.927 -1.293 4.538 1.00 98.19 195 VAL A CA 1
ATOM 1499 C C . VAL A 1 195 ? -17.457 -2.696 4.813 1.00 98.19 195 VAL A C 1
ATOM 1501 O O . VAL A 1 195 ? -17.228 -3.216 5.904 1.00 98.19 195 VAL A O 1
ATOM 1504 N N . GLU A 1 196 ? -18.096 -3.339 3.835 1.00 97.44 196 GLU A N 1
ATOM 1505 C CA . GLU A 1 196 ? -18.574 -4.721 3.949 1.00 97.44 196 GLU A CA 1
ATOM 1506 C C . GLU A 1 196 ? -17.429 -5.665 4.319 1.00 97.44 196 GLU A C 1
ATOM 1508 O O . GLU A 1 196 ? -17.549 -6.486 5.236 1.00 97.44 196 GLU A O 1
ATOM 1513 N N . LYS A 1 197 ? -16.274 -5.504 3.661 1.00 97.88 197 LYS A N 1
ATOM 1514 C CA . LYS A 1 197 ? -15.078 -6.275 3.980 1.00 97.88 197 LYS A CA 1
ATOM 1515 C C . LYS A 1 197 ? -14.639 -6.070 5.427 1.00 97.88 197 LYS A C 1
ATOM 1517 O O . LYS A 1 197 ? -14.487 -7.057 6.147 1.00 97.88 197 LYS A O 1
ATOM 1522 N N . ALA A 1 198 ? -14.433 -4.833 5.861 1.00 98.12 198 ALA A N 1
ATOM 1523 C CA . ALA A 1 198 ? -13.960 -4.535 7.209 1.00 98.12 198 ALA A CA 1
ATOM 1524 C C . ALA A 1 198 ? -14.952 -5.013 8.287 1.00 98.12 198 ALA A C 1
ATOM 1526 O O . ALA A 1 198 ? -14.533 -5.650 9.252 1.00 98.12 198 ALA A O 1
ATOM 1527 N N . LEU A 1 199 ? -16.260 -4.823 8.088 1.00 98.06 199 LEU A N 1
ATOM 1528 C CA . LEU A 1 199 ? -17.299 -5.343 8.985 1.00 98.06 199 LEU A CA 1
ATOM 1529 C C . LEU A 1 199 ? -17.280 -6.876 9.065 1.00 98.06 199 LEU A C 1
ATOM 1531 O O . LEU A 1 199 ? -17.382 -7.440 10.154 1.00 98.06 199 LEU A O 1
ATOM 1535 N N . SER A 1 200 ? -17.067 -7.570 7.940 1.00 96.94 200 SER A N 1
ATOM 1536 C CA . SER A 1 200 ? -16.961 -9.038 7.929 1.00 96.94 200 SER A CA 1
ATOM 1537 C C . SER A 1 200 ? -15.803 -9.568 8.789 1.00 96.94 200 SER A C 1
ATOM 1539 O O . SER A 1 200 ? -15.831 -10.724 9.224 1.00 96.94 200 SER A O 1
ATOM 1541 N N . MET A 1 201 ? -14.787 -8.735 9.052 1.00 97.62 201 MET A N 1
ATOM 1542 C CA . MET A 1 201 ? -13.638 -9.107 9.874 1.00 97.62 201 MET A CA 1
ATOM 1543 C C . MET A 1 201 ? -13.931 -9.072 11.377 1.00 97.62 201 MET A C 1
ATOM 1545 O O . MET A 1 201 ? -13.216 -9.748 12.112 1.00 97.62 201 MET A O 1
ATOM 1549 N N . PHE A 1 202 ? -14.992 -8.399 11.841 1.00 97.31 202 PHE A N 1
ATOM 1550 C CA . PHE A 1 202 ? -15.346 -8.362 13.268 1.00 97.31 202 PHE A CA 1
ATOM 1551 C C . PHE A 1 202 ? -15.490 -9.757 13.881 1.00 97.31 202 PHE A C 1
ATOM 1553 O O . PHE A 1 202 ? -14.902 -10.038 14.917 1.00 97.31 202 PHE A O 1
ATOM 1560 N N . SER A 1 203 ? -16.182 -10.666 13.188 1.00 94.44 203 SER A N 1
ATOM 1561 C CA . SER A 1 203 ? -16.383 -12.056 13.636 1.00 94.44 203 SER A CA 1
ATOM 1562 C C . SER A 1 203 ? -15.099 -12.888 13.752 1.00 94.44 203 SER A C 1
ATOM 1564 O O . SER A 1 203 ? -15.125 -13.990 14.291 1.00 94.44 203 SER A O 1
ATOM 1566 N N . LYS A 1 204 ? -13.981 -12.395 13.211 1.00 94.56 204 LYS A N 1
ATOM 1567 C CA . LYS A 1 204 ? -12.699 -13.102 13.182 1.00 94.56 204 LYS A CA 1
ATOM 1568 C C . LYS A 1 204 ? -11.697 -12.516 14.163 1.00 94.56 204 LYS A C 1
ATOM 1570 O O . LYS A 1 204 ? -10.710 -13.174 14.438 1.00 94.56 204 LYS A O 1
ATOM 1575 N N . MET A 1 205 ? -11.902 -11.295 14.640 1.00 95.50 205 MET A N 1
ATOM 1576 C CA . MET A 1 205 ? -10.916 -10.573 15.438 1.00 95.50 205 MET A CA 1
ATOM 1577 C C . MET A 1 205 ? -11.166 -10.744 16.935 1.00 95.50 205 MET A C 1
ATOM 1579 O O . MET A 1 205 ? -12.295 -10.939 17.379 1.00 95.50 205 MET A O 1
ATOM 1583 N N . ASN A 1 206 ? -10.101 -10.606 17.726 1.00 94.06 206 ASN A N 1
ATOM 1584 C CA . ASN A 1 206 ? -10.217 -10.507 19.177 1.00 94.06 206 ASN A CA 1
ATOM 1585 C C . ASN A 1 206 ? -11.043 -9.271 19.560 1.00 94.06 206 ASN A C 1
ATOM 1587 O O . ASN A 1 206 ? -10.861 -8.201 18.979 1.00 94.06 206 ASN A O 1
ATOM 1591 N N . LEU A 1 207 ? -11.882 -9.385 20.595 1.00 93.75 207 LEU A N 1
ATOM 1592 C CA . LEU A 1 207 ? -12.755 -8.291 21.048 1.00 93.75 207 LEU A CA 1
ATOM 1593 C C . LEU A 1 207 ? -11.995 -6.993 21.381 1.00 93.75 207 LEU A C 1
ATOM 1595 O O . LEU A 1 207 ? -12.531 -5.906 21.190 1.00 93.75 207 LEU A O 1
ATOM 1599 N N . GLN A 1 208 ? -10.736 -7.091 21.821 1.00 94.38 208 GLN A N 1
ATOM 1600 C CA . GLN A 1 208 ? -9.871 -5.938 22.115 1.00 94.38 208 GLN A CA 1
ATOM 1601 C C . GLN A 1 208 ? -9.452 -5.147 20.862 1.00 94.38 208 GLN A C 1
ATOM 1603 O O . GLN A 1 208 ? -9.184 -3.952 20.957 1.00 94.38 208 GLN A O 1
ATOM 1608 N N . GLU A 1 209 ? -9.441 -5.787 19.691 1.00 95.69 209 GLU A N 1
ATOM 1609 C CA . GLU A 1 209 ? -9.080 -5.171 18.406 1.00 95.69 209 GLU A CA 1
ATOM 1610 C C . GLU A 1 209 ? -10.295 -4.548 17.691 1.00 95.69 209 GLU A C 1
ATOM 1612 O O . GLU A 1 209 ? -10.145 -3.797 16.723 1.00 95.69 209 GLU A O 1
ATOM 1617 N N . ILE A 1 210 ? -11.514 -4.815 18.177 1.00 97.25 210 ILE A N 1
ATOM 1618 C CA . ILE A 1 210 ? -12.748 -4.273 17.595 1.00 97.25 210 ILE A CA 1
ATOM 1619 C C . ILE A 1 210 ? -12.831 -2.746 17.741 1.00 97.25 210 ILE A C 1
ATOM 1621 O O . ILE A 1 210 ? -13.091 -2.094 16.729 1.00 97.25 210 ILE A O 1
ATOM 1625 N N . PRO A 1 211 ? -12.588 -2.115 18.912 1.00 97.38 211 PRO A N 1
ATOM 1626 C CA . PRO A 1 211 ? -12.697 -0.660 19.034 1.00 97.38 211 PRO A CA 1
ATOM 1627 C C . PRO A 1 211 ? -11.756 0.126 18.098 1.00 97.38 211 PRO A C 1
ATOM 1629 O O . PRO A 1 211 ? -12.230 1.067 17.452 1.00 97.38 211 PRO A O 1
ATOM 1632 N N . PRO A 1 212 ? -10.467 -0.244 17.931 1.00 97.94 212 PRO A N 1
ATOM 1633 C CA . PRO A 1 212 ? -9.616 0.360 16.908 1.00 97.94 212 PRO A CA 1
ATOM 1634 C C . PRO A 1 212 ? -10.180 0.236 15.487 1.00 97.94 212 PRO A C 1
ATOM 1636 O O . PRO A 1 212 ? -10.147 1.209 14.733 1.00 97.94 212 PRO A O 1
ATOM 1639 N N . LEU A 1 213 ? -10.733 -0.923 15.114 1.00 98.25 213 LEU A N 1
ATOM 1640 C CA . LEU A 1 213 ? -11.331 -1.112 13.791 1.00 98.25 213 LEU A CA 1
ATOM 1641 C C . LEU A 1 213 ? -12.625 -0.304 13.615 1.00 98.25 213 LEU A C 1
ATOM 1643 O O . LEU A 1 213 ? -12.825 0.302 12.563 1.00 98.25 213 LEU A O 1
ATOM 1647 N N . VAL A 1 214 ? -13.468 -0.225 14.649 1.00 98.44 214 VAL A N 1
ATOM 1648 C CA . VAL A 1 214 ? -14.649 0.652 14.686 1.00 98.44 214 VAL A CA 1
ATOM 1649 C C . VAL A 1 214 ? -14.238 2.098 14.425 1.00 98.44 214 VAL A C 1
ATOM 1651 O O . VAL A 1 214 ? -14.840 2.761 13.584 1.00 98.44 214 VAL A O 1
ATOM 1654 N N . TYR A 1 215 ? -13.178 2.582 15.077 1.00 98.38 215 TYR A N 1
ATOM 1655 C CA . TYR A 1 215 ? -12.659 3.922 14.817 1.00 98.38 215 TYR A CA 1
ATOM 1656 C C . TYR A 1 215 ? -12.258 4.107 13.344 1.00 98.38 215 TYR A C 1
ATOM 1658 O O . TYR A 1 215 ? -12.669 5.091 12.727 1.00 98.38 215 TYR A O 1
ATOM 1666 N N . GLN A 1 216 ? -11.532 3.155 12.743 1.00 98.25 216 GLN A N 1
ATOM 1667 C CA . GLN A 1 216 ? -11.162 3.253 11.322 1.00 98.25 216 GLN A CA 1
ATOM 1668 C C . GLN A 1 216 ? -12.382 3.236 10.390 1.00 98.25 216 GLN A C 1
ATOM 1670 O O . GLN A 1 216 ? -12.423 4.005 9.431 1.00 98.25 216 GLN A O 1
ATOM 1675 N N . LEU A 1 217 ? -13.398 2.421 10.684 1.00 98.38 217 LEU A N 1
ATOM 1676 C CA . LEU A 1 217 ? -14.665 2.402 9.947 1.00 98.38 217 LEU A CA 1
ATOM 1677 C C . LEU A 1 217 ? -15.410 3.739 10.047 1.00 98.38 217 LEU A C 1
ATOM 1679 O O . LEU A 1 217 ? -15.921 4.235 9.044 1.00 98.38 217 LEU A O 1
ATOM 1683 N N . LEU A 1 218 ? -15.438 4.362 11.228 1.00 98.06 218 LEU A N 1
ATOM 1684 C CA . LEU A 1 218 ? -16.046 5.680 11.417 1.00 98.06 218 LEU A CA 1
ATOM 1685 C C . LEU A 1 218 ? -15.292 6.766 10.642 1.00 98.06 218 LEU A C 1
ATOM 1687 O O . LEU A 1 218 ? -15.926 7.605 10.000 1.00 98.06 218 LEU A O 1
ATOM 1691 N N . VAL A 1 219 ? -13.957 6.723 10.626 1.00 97.31 219 VAL A N 1
ATOM 1692 C CA . VAL A 1 219 ? -13.142 7.617 9.789 1.00 97.31 219 VAL A CA 1
ATOM 1693 C C . VAL A 1 219 ? -13.452 7.395 8.306 1.00 97.31 219 VAL A C 1
ATOM 1695 O O . VAL A 1 219 ? -13.704 8.363 7.584 1.00 97.31 219 VAL A O 1
ATOM 1698 N N . LEU A 1 220 ? -13.508 6.140 7.850 1.00 96.62 220 LEU A N 1
ATOM 1699 C CA . LEU A 1 220 ? -13.839 5.790 6.466 1.00 96.62 220 LEU A CA 1
ATOM 1700 C C . LEU A 1 220 ? -15.254 6.246 6.076 1.00 96.62 220 LEU A C 1
ATOM 1702 O O . LEU A 1 220 ? -15.461 6.710 4.956 1.00 96.62 220 LEU A O 1
ATOM 1706 N N . SER A 1 221 ? -16.202 6.223 7.020 1.00 96.31 221 SER A N 1
ATOM 1707 C CA . SER A 1 221 ? -17.593 6.648 6.806 1.00 96.31 221 SER A CA 1
ATOM 1708 C C . SER A 1 221 ? -17.745 8.124 6.401 1.00 96.31 221 SER A C 1
ATOM 1710 O O . SER A 1 221 ? -18.778 8.552 5.874 1.00 96.31 221 SER A O 1
ATOM 1712 N N . SER A 1 222 ? -16.699 8.934 6.605 1.00 95.62 222 SER A N 1
ATOM 1713 C CA . SER A 1 222 ? -16.650 10.304 6.089 1.00 95.62 222 SER A CA 1
ATOM 1714 C C . SER A 1 222 ? -16.719 10.357 4.556 1.00 95.62 222 SER A C 1
ATOM 1716 O O . SER A 1 222 ? -17.264 11.325 4.024 1.00 95.62 222 SER A O 1
ATOM 1718 N N . LYS A 1 223 ? -16.262 9.299 3.862 1.00 95.31 223 LYS A N 1
ATOM 1719 C CA . LYS A 1 223 ? -16.318 9.148 2.399 1.00 95.31 223 LYS A CA 1
ATOM 1720 C C . LYS A 1 223 ? -17.649 8.595 1.875 1.00 95.31 223 LYS A C 1
ATOM 1722 O O . LYS A 1 223 ? -17.922 8.737 0.689 1.00 95.31 223 LYS A O 1
ATOM 1727 N N . GLY A 1 224 ? -18.474 7.970 2.716 1.00 95.00 224 GLY A N 1
ATOM 1728 C CA . GLY A 1 224 ? -19.705 7.298 2.284 1.00 95.00 224 GLY A CA 1
ATOM 1729 C C . GLY A 1 224 ? -20.188 6.240 3.276 1.00 95.00 224 GLY A C 1
ATOM 1730 O O . GLY A 1 224 ? -19.605 6.075 4.340 1.00 95.00 224 GLY A O 1
ATOM 1731 N N . SER A 1 225 ? -21.279 5.543 2.949 1.00 94.56 225 SER A N 1
ATOM 1732 C CA . SER A 1 225 ? -21.727 4.325 3.657 1.00 94.56 225 SER A CA 1
ATOM 1733 C C . SER A 1 225 ? -21.949 4.449 5.175 1.00 94.56 225 SER A C 1
ATOM 1735 O O . SER A 1 225 ? -21.914 3.459 5.897 1.00 94.56 225 SER A O 1
ATOM 1737 N N . ARG A 1 226 ? -22.227 5.658 5.691 1.00 96.69 226 ARG A N 1
ATOM 1738 C CA . ARG A 1 226 ? -22.437 5.903 7.137 1.00 96.69 226 ARG A CA 1
ATOM 1739 C C . ARG A 1 226 ? -23.494 4.995 7.749 1.00 96.69 226 ARG A C 1
ATOM 1741 O O . ARG A 1 226 ? -23.310 4.503 8.855 1.00 96.69 226 ARG A O 1
ATOM 1748 N N . LYS A 1 227 ? -24.593 4.783 7.020 1.00 97.19 227 LYS A N 1
ATOM 1749 C CA . LYS A 1 227 ? -25.678 3.903 7.448 1.00 97.19 227 LYS A CA 1
ATOM 1750 C C . LYS A 1 227 ? -25.177 2.462 7.587 1.00 97.19 227 LYS A C 1
ATOM 1752 O O . LYS A 1 227 ? -25.266 1.928 8.684 1.00 97.19 227 LYS A O 1
ATOM 1757 N N . SER A 1 228 ? -24.576 1.897 6.537 1.00 97.00 228 SER A N 1
ATOM 1758 C CA . SER A 1 228 ? -24.026 0.534 6.544 1.00 97.00 228 SER A CA 1
ATOM 1759 C C . SER A 1 228 ? -22.984 0.333 7.647 1.00 97.00 228 SER A C 1
ATOM 1761 O O . SER A 1 228 ? -23.022 -0.669 8.355 1.00 97.00 228 SER A O 1
ATOM 1763 N N . VAL A 1 229 ? -22.096 1.315 7.855 1.00 98.25 229 VAL A N 1
ATOM 1764 C CA . VAL A 1 229 ? -21.103 1.291 8.941 1.00 98.25 229 VAL A CA 1
ATOM 1765 C C . VAL A 1 229 ? -21.785 1.207 10.308 1.00 98.25 229 VAL A C 1
ATOM 1767 O O . VAL A 1 229 ? -21.470 0.314 11.091 1.00 98.25 229 VAL A O 1
ATOM 1770 N N . LEU A 1 230 ? -22.725 2.110 10.604 1.00 98.25 230 LEU A N 1
ATOM 1771 C CA . LEU A 1 230 ? -23.404 2.140 11.902 1.00 98.25 230 LEU A CA 1
ATOM 1772 C C . LEU A 1 230 ? -24.267 0.895 12.125 1.00 98.25 230 LEU A C 1
ATOM 1774 O O . LEU A 1 230 ? -24.204 0.302 13.198 1.00 98.25 230 LEU A O 1
ATOM 1778 N N . GLU A 1 231 ? -25.033 0.473 11.119 1.00 98.06 231 GLU A N 1
ATOM 1779 C CA . GLU A 1 231 ? -25.865 -0.731 11.192 1.00 98.06 231 GLU A CA 1
ATOM 1780 C C . GLU A 1 231 ? -25.013 -1.983 11.404 1.00 98.06 231 GLU A C 1
ATOM 1782 O O . GLU A 1 231 ? -25.343 -2.796 12.263 1.00 98.06 231 GLU A O 1
ATOM 1787 N N . GLY A 1 232 ? -23.885 -2.112 10.700 1.00 98.12 232 GLY A N 1
ATOM 1788 C CA . GLY A 1 232 ? -22.959 -3.229 10.870 1.00 98.12 232 GLY A CA 1
ATOM 1789 C C . GLY A 1 232 ? -22.328 -3.282 12.262 1.00 98.12 232 GLY A C 1
ATOM 1790 O O . GLY A 1 232 ? -22.256 -4.353 12.865 1.00 98.12 232 GLY A O 1
ATOM 1791 N N . ILE A 1 233 ? -21.924 -2.129 12.806 1.00 98.38 233 ILE A N 1
ATOM 1792 C CA . ILE A 1 233 ? -21.393 -2.027 14.175 1.00 98.38 233 ILE A CA 1
ATOM 1793 C C . ILE A 1 233 ? -22.463 -2.413 15.201 1.00 98.38 233 ILE A C 1
ATOM 1795 O O . ILE A 1 233 ? -22.209 -3.248 16.068 1.00 98.38 233 ILE A O 1
ATOM 1799 N N . ILE A 1 234 ? -23.665 -1.840 15.092 1.00 98.19 234 ILE A N 1
ATOM 1800 C CA . ILE A 1 234 ? -24.776 -2.125 16.008 1.00 98.19 234 ILE A CA 1
ATOM 1801 C C . ILE A 1 234 ? -25.160 -3.604 15.942 1.00 98.19 234 ILE A C 1
ATOM 1803 O O . ILE A 1 234 ? -25.345 -4.230 16.985 1.00 98.19 234 ILE A O 1
ATOM 1807 N N . ALA A 1 235 ? -25.258 -4.175 14.740 1.00 97.88 235 ALA A N 1
ATOM 1808 C CA . ALA A 1 235 ? -25.604 -5.578 14.544 1.00 97.88 235 ALA A CA 1
ATOM 1809 C C . ALA A 1 235 ? -24.575 -6.513 15.190 1.00 97.88 235 ALA A C 1
ATOM 1811 O O . ALA A 1 235 ? -24.963 -7.478 15.845 1.00 97.88 235 ALA A O 1
ATOM 1812 N N . PHE A 1 236 ? -23.281 -6.205 15.057 1.00 97.81 236 PHE A N 1
ATOM 1813 C CA . PHE A 1 236 ? -22.219 -6.989 15.680 1.00 97.81 236 PHE A CA 1
ATOM 1814 C C . PHE A 1 236 ? -22.306 -6.972 17.210 1.00 97.81 236 PHE A C 1
ATOM 1816 O O . PHE A 1 236 ? -22.355 -8.036 17.824 1.00 97.81 236 PHE A O 1
ATOM 1823 N N . PHE A 1 237 ? -22.401 -5.793 17.833 1.00 96.81 237 PHE A N 1
ATOM 1824 C CA . PHE A 1 237 ? -22.506 -5.707 19.294 1.00 96.81 237 PHE A CA 1
ATOM 1825 C C . PHE A 1 237 ? -23.818 -6.296 19.823 1.00 96.81 237 PHE A C 1
ATOM 1827 O O . PHE A 1 237 ? -23.805 -7.003 20.821 1.00 96.81 237 PHE A O 1
ATOM 1834 N N . SER A 1 238 ? -24.927 -6.125 19.101 1.00 96.94 238 SER A N 1
ATOM 1835 C CA . SER A 1 238 ? -26.201 -6.760 19.466 1.00 96.94 238 SER A CA 1
ATOM 1836 C C . SER A 1 238 ? -26.120 -8.291 19.432 1.00 96.94 238 SER A C 1
ATOM 1838 O O . SER A 1 238 ? -26.801 -8.960 20.205 1.00 96.94 238 SER A O 1
ATOM 1840 N N . ALA A 1 239 ? -25.331 -8.862 18.516 1.00 95.94 239 ALA A N 1
ATOM 1841 C CA . ALA A 1 239 ? -25.099 -10.302 18.461 1.00 95.94 239 ALA A CA 1
ATOM 1842 C C . ALA A 1 239 ? -24.207 -10.775 19.619 1.00 95.94 239 ALA A C 1
ATOM 1844 O O . ALA A 1 239 ? -24.519 -11.793 20.232 1.00 95.94 239 ALA A O 1
ATOM 1845 N N . LEU A 1 240 ? -23.160 -10.014 19.956 1.00 94.06 240 LEU A N 1
ATOM 1846 C CA . LEU A 1 240 ? -22.310 -10.294 21.117 1.00 94.06 240 LEU A CA 1
ATOM 1847 C C . LEU A 1 240 ? -23.096 -10.257 22.432 1.00 94.06 240 LEU A C 1
ATOM 1849 O O . LEU A 1 240 ? -22.961 -11.171 23.239 1.00 94.06 240 LEU A O 1
ATOM 1853 N N . ASP A 1 241 ? -23.950 -9.251 22.629 1.00 94.19 241 ASP A N 1
ATOM 1854 C CA . ASP A 1 241 ? -24.771 -9.129 23.839 1.00 94.19 241 ASP A CA 1
ATOM 1855 C C . ASP A 1 241 ? -25.729 -10.319 23.989 1.00 94.19 241 ASP A C 1
ATOM 1857 O O . ASP A 1 241 ? -25.907 -10.852 25.083 1.00 94.19 241 ASP A O 1
ATOM 1861 N N . LYS A 1 242 ? -26.335 -10.773 22.883 1.00 94.88 242 LYS A N 1
ATOM 1862 C CA . LYS A 1 242 ? -27.189 -11.971 22.884 1.00 94.88 242 LYS A CA 1
ATOM 1863 C C . LYS A 1 242 ? -26.408 -13.221 23.262 1.00 94.88 242 LYS A C 1
ATOM 1865 O O . LYS A 1 242 ? -26.854 -13.944 24.145 1.00 94.88 242 LYS A O 1
ATOM 1870 N N . GLN A 1 243 ? -25.247 -13.432 22.641 1.00 92.12 243 GLN A N 1
ATOM 1871 C CA . GLN A 1 243 ? -24.388 -14.573 22.949 1.00 92.12 243 GLN A CA 1
ATOM 1872 C C . GLN A 1 243 ? -23.988 -14.575 24.433 1.00 92.12 243 GLN A C 1
ATOM 1874 O O . GLN A 1 243 ? -24.075 -15.604 25.094 1.00 92.12 243 GLN A O 1
ATOM 1879 N N . HIS A 1 244 ? -23.633 -13.411 24.981 1.00 90.12 244 HIS A N 1
ATOM 1880 C CA . HIS A 1 244 ? -23.260 -13.287 26.386 1.00 90.12 244 HIS A CA 1
ATOM 1881 C C . HIS A 1 244 ? -24.419 -13.601 27.348 1.00 90.12 244 HIS A C 1
ATOM 1883 O O . HIS A 1 244 ? -24.221 -14.274 28.356 1.00 90.12 244 HIS A O 1
ATOM 1889 N N . ASN A 1 245 ? -25.636 -13.145 27.036 1.00 91.88 245 ASN A N 1
ATOM 1890 C CA . ASN A 1 245 ? -26.821 -13.429 27.853 1.00 91.88 245 ASN A CA 1
ATOM 1891 C C . ASN A 1 245 ? -27.215 -14.916 27.812 1.00 91.88 245 ASN A C 1
ATOM 1893 O O . ASN A 1 245 ? -27.636 -15.478 28.823 1.00 91.88 245 ASN A O 1
ATOM 1897 N N . GLU A 1 246 ? -27.083 -15.561 26.651 1.00 91.75 246 GLU A N 1
ATOM 1898 C CA . GLU A 1 246 ? -27.334 -16.998 26.497 1.00 91.75 246 GLU A CA 1
ATOM 1899 C C . GLU A 1 246 ? -26.325 -17.824 27.307 1.00 91.75 246 GLU A C 1
ATOM 1901 O O . GLU A 1 246 ? -26.732 -18.723 28.040 1.00 91.75 246 GLU A O 1
ATOM 1906 N N . GLU A 1 247 ? -25.040 -17.460 27.267 1.00 87.75 247 GLU A N 1
ATOM 1907 C CA . GLU A 1 247 ? -23.988 -18.097 28.070 1.00 87.75 247 GLU A CA 1
ATOM 1908 C C . GLU A 1 247 ? -24.234 -17.942 29.583 1.00 87.75 247 GLU A C 1
ATOM 1910 O O . GLU A 1 247 ? -24.062 -18.903 30.323 1.00 87.75 247 GLU A O 1
ATOM 1915 N N . GLN A 1 248 ? -24.715 -16.784 30.052 1.00 81.81 248 GLN A N 1
ATOM 1916 C CA . GLN A 1 248 ? -25.038 -16.579 31.474 1.00 81.81 248 GLN A CA 1
ATOM 1917 C C . GLN A 1 248 ? -26.272 -17.357 31.955 1.00 81.81 248 GLN A C 1
ATOM 1919 O O . GLN A 1 248 ? -26.339 -17.734 33.120 1.00 81.81 248 GLN A O 1
ATOM 1924 N N . SER A 1 249 ? -27.266 -17.570 31.089 1.00 78.25 249 SER A N 1
ATOM 1925 C CA . SER A 1 249 ? -28.509 -18.271 31.459 1.00 78.25 249 SER A CA 1
ATOM 1926 C C . SER A 1 249 ? -28.402 -19.798 31.411 1.00 78.25 249 SER A C 1
ATOM 1928 O O . SER A 1 249 ? -29.237 -20.479 31.998 1.00 78.25 249 SER A O 1
ATOM 1930 N N . GLY A 1 250 ? -27.393 -20.343 30.724 1.00 67.69 250 GLY A N 1
ATOM 1931 C CA . GLY A 1 250 ? -27.135 -21.785 30.655 1.00 67.69 250 GLY A CA 1
ATOM 1932 C C . GLY A 1 250 ? -26.357 -22.364 31.844 1.00 67.69 250 GLY A C 1
ATOM 1933 O O . GLY A 1 250 ? -26.239 -23.585 31.928 1.00 67.69 250 GLY A O 1
ATOM 1934 N N . ASP A 1 251 ? -25.837 -21.514 32.734 1.00 57.91 251 ASP A N 1
ATOM 1935 C CA . ASP A 1 251 ? -25.052 -21.904 33.917 1.00 57.91 251 ASP A CA 1
ATOM 1936 C C . ASP A 1 251 ? -25.906 -22.080 35.203 1.00 57.91 251 ASP A C 1
ATOM 1938 O O . ASP A 1 251 ? -25.348 -22.308 36.281 1.00 57.91 251 ASP A O 1
ATOM 1942 N N . GLU A 1 252 ? -27.245 -22.007 35.111 1.00 45.91 252 GLU A N 1
ATOM 1943 C CA . GLU A 1 252 ? -28.199 -22.374 36.187 1.00 45.91 252 GLU A CA 1
ATOM 1944 C C . GLU A 1 252 ? -28.721 -23.816 36.049 1.00 45.91 252 GLU A C 1
ATOM 1946 O O . GLU A 1 252 ? -28.779 -24.519 37.089 1.00 45.91 252 GLU A O 1
#

Nearest PDB structures (foldseek):
  6vad-assembly1_A  TM=9.579E-01  e=1.335E-23  Homo sapiens
  3s4w-assembly1_A  TM=9.502E-01  e=9.271E-20  Mus musculus
  3s51-assembly1_A  TM=9.449E-01  e=3.117E-19  Mus musculus
  3s4z-assembly1_A  TM=9.502E-01  e=4.464E-19  Mus musculus
  3s51-assembly2_B  TM=9.422E-01  e=3.503E-14  Mus musculus

Solvent-accessible surface area (backbone atoms only — not comparable to full-atom values): 13848 Å² total; per-residue (Å²): 109,67,67,59,50,48,56,35,52,70,44,94,58,46,64,70,31,25,58,53,54,69,75,50,57,68,70,61,53,50,52,51,47,51,56,29,39,69,69,63,79,48,33,59,63,49,51,54,31,53,51,64,26,22,48,65,91,37,71,72,17,37,53,50,42,50,55,48,50,54,48,50,42,52,49,46,25,67,62,76,42,54,68,70,52,38,51,47,47,51,58,50,52,54,69,48,45,65,66,52,57,58,70,56,37,52,50,54,51,49,52,54,42,48,30,45,52,70,63,68,63,74,66,56,64,50,56,73,44,49,28,47,35,45,44,39,25,43,70,36,85,61,76,35,85,50,96,94,45,77,34,44,19,51,56,49,37,52,52,52,51,51,52,49,51,72,38,57,72,51,70,91,45,46,53,57,65,52,45,44,54,65,70,32,92,66,54,66,69,55,43,43,51,50,49,55,39,58,56,64,42,56,88,74,46,60,78,84,57,43,61,62,36,50,51,37,50,58,61,45,30,77,74,36,56,50,64,61,51,51,51,51,54,52,52,51,52,54,49,51,55,49,54,53,54,52,59,63,63,71,78,118

pLDDT: mean 93.75, std 6.13, range [45.91, 98.44]

Mean predicted aligned error: 5.52 Å